Protein AF-A0A8R1HQS1-F1 (afdb_monomer_lite)

Sequence (231 aa):
MPSISKTKSGERFRAPTDQARKMDRKKENKRNKKDRQQIRQAMAKYCNLDETTSKLLVLERQILGLDPQPFHIDVLKKKQKVLQDSINKRRLTLQQSKDEAELKKFNEKMSAYQQDCNRLYSLAQSARLAREVDPDAIPLPMGEASASGPERHSQLLAPSMIKRKVEFQLPPRPPRAGMKPPGPPCGTAPTFSDSEEEDHNDHDHYDDGDLAPVPIPDFDNSYAQMHRSCK

Structure (mmCIF, N/CA/C/O backbone):
data_AF-A0A8R1HQS1-F1
#
_entry.id   AF-A0A8R1HQS1-F1
#
loop_
_atom_site.group_PDB
_atom_site.id
_atom_site.type_symbol
_atom_site.label_atom_id
_atom_site.label_alt_id
_atom_site.label_comp_id
_atom_site.label_asym_id
_atom_site.label_entity_id
_atom_site.label_seq_id
_atom_site.pdbx_PDB_ins_code
_atom_site.Cartn_x
_atom_site.Cartn_y
_atom_site.Cartn_z
_atom_site.occupancy
_atom_site.B_iso_or_equiv
_atom_site.auth_seq_id
_atom_site.auth_comp_id
_atom_site.auth_asym_id
_atom_site.auth_atom_id
_atom_site.pdbx_PDB_model_num
ATOM 1 N N . MET A 1 1 ? 15.542 -35.632 -54.890 1.00 43.56 1 MET A N 1
ATOM 2 C CA . MET A 1 1 ? 14.724 -35.110 -53.773 1.00 43.56 1 MET A CA 1
ATOM 3 C C . MET A 1 1 ? 15.421 -35.444 -52.460 1.00 43.56 1 MET A C 1
ATOM 5 O O . MET A 1 1 ? 15.388 -36.611 -52.098 1.00 43.56 1 MET A O 1
ATOM 9 N N . PRO A 1 2 ? 16.087 -34.512 -51.755 1.00 43.72 2 PRO A N 1
ATOM 10 C CA . PRO A 1 2 ? 16.564 -34.792 -50.407 1.00 43.72 2 PRO A CA 1
ATOM 11 C C . PRO A 1 2 ? 15.571 -34.237 -49.380 1.00 43.72 2 PRO A C 1
ATOM 13 O O . PRO A 1 2 ? 15.482 -33.024 -49.169 1.00 43.72 2 PRO A O 1
ATOM 16 N N . SER A 1 3 ? 14.821 -35.143 -48.749 1.00 62.00 3 SER A N 1
ATOM 17 C CA . SER A 1 3 ? 14.052 -34.849 -47.541 1.00 62.00 3 SER A CA 1
ATOM 18 C C . SER A 1 3 ? 15.028 -34.632 -46.388 1.00 62.00 3 SER A C 1
ATOM 20 O O . SER A 1 3 ? 15.966 -35.401 -46.229 1.00 62.00 3 SER A O 1
ATOM 22 N N . ILE A 1 4 ? 14.833 -33.588 -45.587 1.00 52.66 4 ILE A N 1
ATOM 23 C CA . ILE A 1 4 ? 15.463 -33.480 -44.268 1.00 52.66 4 ILE A CA 1
ATOM 24 C C . ILE A 1 4 ? 14.466 -32.730 -43.385 1.00 52.66 4 ILE A C 1
ATOM 26 O O . ILE A 1 4 ? 14.309 -31.504 -43.454 1.00 52.66 4 ILE A O 1
ATOM 30 N N . SER A 1 5 ? 13.800 -33.502 -42.546 1.00 56.09 5 SER A N 1
ATOM 31 C CA . SER A 1 5 ? 13.047 -33.040 -41.390 1.00 56.09 5 SER A CA 1
ATOM 32 C C . SER A 1 5 ? 14.055 -32.876 -40.251 1.00 56.09 5 SER A C 1
ATOM 34 O O . SER A 1 5 ? 14.629 -33.862 -39.799 1.00 56.09 5 SER A O 1
ATOM 36 N N . LYS A 1 6 ? 14.341 -31.643 -39.816 1.00 58.53 6 LYS A N 1
ATOM 37 C CA . LYS A 1 6 ? 15.275 -31.377 -38.707 1.00 58.53 6 LYS A CA 1
ATOM 38 C C . LYS A 1 6 ? 14.819 -30.205 -37.855 1.00 58.53 6 LYS A C 1
ATOM 40 O O . LYS A 1 6 ? 14.698 -29.092 -38.359 1.00 58.53 6 LYS A O 1
ATOM 45 N N . THR A 1 7 ? 14.707 -30.453 -36.553 1.00 61.25 7 THR A N 1
ATOM 46 C CA . THR A 1 7 ? 14.759 -29.461 -35.471 1.00 61.25 7 THR A CA 1
ATOM 47 C C . THR A 1 7 ? 15.155 -30.131 -34.147 1.00 61.25 7 THR A C 1
ATOM 49 O O . THR A 1 7 ? 15.244 -31.348 -34.051 1.00 61.25 7 THR A O 1
ATOM 52 N N . LYS A 1 8 ? 15.368 -29.281 -33.137 1.00 52.69 8 LYS A N 1
ATOM 53 C CA . LYS A 1 8 ? 15.678 -29.502 -31.715 1.00 52.69 8 LYS A CA 1
ATOM 54 C C . LYS A 1 8 ? 17.014 -30.172 -31.339 1.00 52.69 8 LYS A C 1
ATOM 56 O O . LYS A 1 8 ? 17.613 -29.656 -30.406 1.00 52.69 8 LYS A O 1
ATOM 61 N N . SER A 1 9 ? 17.537 -31.182 -32.041 1.00 56.28 9 SER A N 1
ATOM 62 C CA . SER A 1 9 ? 18.668 -31.985 -31.507 1.00 56.28 9 SER A CA 1
ATOM 63 C C . SER A 1 9 ? 19.573 -32.698 -32.538 1.00 56.28 9 SER A C 1
ATOM 65 O O . SER A 1 9 ? 20.174 -33.715 -32.221 1.00 56.28 9 SER A O 1
ATOM 67 N N . GLY A 1 10 ? 19.729 -32.194 -33.770 1.00 49.97 10 GLY A N 1
ATOM 68 C CA . GLY A 1 10 ? 20.600 -32.870 -34.751 1.00 49.97 10 GLY A CA 1
ATOM 69 C C . GLY A 1 10 ? 20.745 -32.158 -36.093 1.00 49.97 10 GLY A C 1
ATOM 70 O O . GLY A 1 10 ? 20.140 -32.546 -37.085 1.00 49.97 10 GLY A O 1
ATOM 71 N N . GLU A 1 11 ? 21.538 -31.087 -36.097 1.00 59.00 11 GLU A N 1
ATOM 72 C CA . GLU A 1 11 ? 22.356 -30.590 -37.217 1.00 59.00 11 GLU A CA 1
ATOM 73 C C . GLU A 1 11 ? 21.693 -30.347 -38.590 1.00 59.00 11 GLU A C 1
ATOM 75 O O . GLU A 1 11 ? 22.029 -30.955 -39.603 1.00 59.00 11 GLU A O 1
ATOM 80 N N . ARG A 1 12 ? 20.773 -29.384 -38.682 1.00 57.19 12 ARG A N 1
ATOM 81 C CA . ARG A 1 12 ? 20.663 -28.557 -39.898 1.00 57.19 12 ARG A CA 1
ATOM 82 C C . ARG A 1 12 ? 20.963 -27.143 -39.455 1.00 57.19 12 ARG A C 1
ATOM 84 O O . ARG A 1 12 ? 20.263 -26.627 -38.581 1.00 57.19 12 ARG A O 1
ATOM 91 N N . PHE A 1 13 ? 21.988 -26.529 -40.038 1.00 57.12 13 PHE A N 1
ATOM 92 C CA . PHE A 1 13 ? 22.210 -25.101 -39.875 1.00 57.12 13 PHE A CA 1
ATOM 93 C C . PHE A 1 13 ? 20.907 -24.396 -40.245 1.00 57.12 13 PHE A C 1
ATOM 95 O O . PHE A 1 13 ? 20.403 -24.535 -41.361 1.00 57.12 13 PHE A O 1
ATOM 102 N N . ARG A 1 14 ? 20.315 -23.686 -39.277 1.00 68.94 14 ARG A 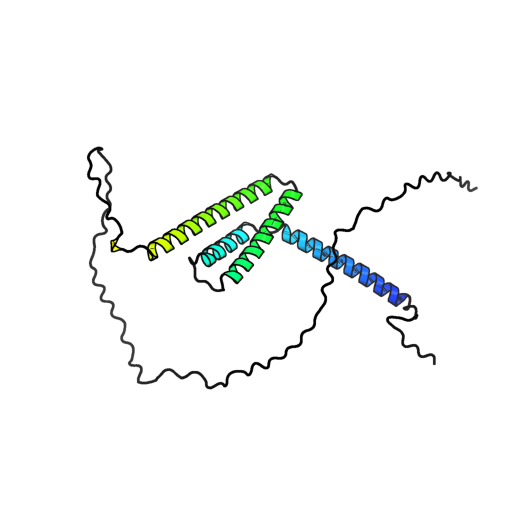N 1
ATOM 103 C CA . ARG A 1 14 ? 19.232 -22.750 -39.578 1.00 68.94 14 ARG A CA 1
ATOM 104 C C . ARG A 1 14 ? 19.730 -21.853 -40.700 1.00 68.94 14 ARG A C 1
ATOM 106 O O . ARG A 1 14 ? 20.877 -21.406 -40.624 1.00 68.94 14 ARG A O 1
ATOM 113 N N . ALA A 1 15 ? 18.889 -21.601 -41.704 1.00 80.44 15 ALA A N 1
ATOM 114 C CA . ALA A 1 15 ? 19.243 -20.669 -42.765 1.00 80.44 15 ALA A CA 1
ATOM 115 C C . ALA A 1 15 ? 19.780 -19.376 -42.119 1.00 80.44 15 ALA A C 1
ATOM 117 O O . ALA A 1 15 ? 19.214 -18.952 -41.103 1.00 80.44 15 ALA A O 1
ATOM 118 N N . PRO A 1 16 ? 20.857 -18.761 -42.634 1.00 81.19 16 PRO A N 1
ATOM 119 C CA . PRO A 1 16 ? 21.441 -17.564 -42.023 1.00 81.19 16 PRO A CA 1
ATOM 120 C C . PRO A 1 16 ? 20.399 -16.476 -41.707 1.00 81.19 16 PRO A C 1
ATOM 122 O O . PRO A 1 16 ? 20.428 -15.870 -40.638 1.00 81.19 16 PRO A O 1
ATOM 125 N N . THR A 1 17 ? 19.384 -16.328 -42.563 1.00 86.06 17 THR A N 1
ATOM 126 C CA . THR A 1 17 ? 18.214 -15.456 -42.358 1.00 86.06 17 THR A CA 1
ATOM 127 C C . THR A 1 17 ? 17.405 -15.800 -41.103 1.00 86.06 17 THR A C 1
ATOM 129 O O . THR A 1 17 ? 16.953 -14.921 -40.374 1.00 86.06 17 THR A O 1
ATOM 132 N N . ASP A 1 18 ? 17.218 -17.083 -40.829 1.00 85.94 18 ASP A N 1
ATOM 133 C CA . ASP A 1 18 ? 16.448 -17.593 -39.697 1.00 85.94 18 ASP A CA 1
ATOM 134 C C . ASP A 1 18 ? 17.213 -17.425 -38.372 1.00 85.94 18 ASP A C 1
ATOM 136 O O . ASP A 1 18 ? 16.620 -17.139 -37.325 1.00 85.94 18 ASP A O 1
ATOM 140 N N . GLN A 1 19 ? 18.546 -17.546 -38.420 1.00 85.25 19 GLN A N 1
ATOM 141 C CA . GLN A 1 19 ? 19.426 -17.207 -37.298 1.00 85.25 19 GLN A CA 1
ATOM 142 C C . GLN A 1 19 ? 19.389 -15.703 -37.007 1.00 85.25 19 GLN A C 1
ATOM 144 O O . GLN A 1 19 ? 19.206 -15.324 -35.848 1.00 85.25 19 GLN A O 1
ATOM 149 N N . ALA A 1 20 ? 19.457 -14.859 -38.043 1.00 85.44 20 ALA A N 1
ATOM 150 C CA . ALA A 1 20 ? 19.343 -13.406 -37.913 1.00 85.44 20 ALA A CA 1
ATOM 151 C C . ALA A 1 20 ? 18.009 -12.998 -37.260 1.00 85.44 20 ALA A C 1
ATOM 153 O O . ALA A 1 20 ? 18.013 -12.343 -36.219 1.00 85.44 20 ALA A O 1
ATOM 154 N N . ARG A 1 21 ? 16.867 -13.514 -37.747 1.00 92.00 21 ARG A N 1
ATOM 155 C CA . ARG A 1 21 ? 15.544 -13.259 -37.137 1.00 92.00 21 ARG A CA 1
ATOM 156 C C . ARG A 1 21 ? 15.458 -13.723 -35.683 1.00 92.00 21 ARG A C 1
ATOM 158 O O . ARG A 1 21 ? 14.818 -13.079 -34.853 1.00 92.00 21 ARG A O 1
ATOM 165 N N . LYS A 1 22 ? 16.061 -14.868 -35.341 1.00 92.38 22 LYS A N 1
ATOM 166 C CA . LYS A 1 22 ? 16.109 -15.346 -33.947 1.00 92.38 22 LYS A CA 1
ATOM 167 C C . LYS A 1 22 ? 16.918 -14.392 -33.063 1.00 92.38 22 LYS A C 1
ATOM 169 O O . LYS A 1 22 ? 16.488 -14.109 -31.945 1.00 92.38 22 LYS A O 1
ATOM 174 N N . MET A 1 23 ? 18.049 -13.887 -33.554 1.00 89.12 23 MET A N 1
ATOM 175 C CA . MET A 1 23 ? 18.877 -12.920 -32.832 1.00 89.12 23 MET A CA 1
ATOM 176 C C . MET A 1 23 ? 18.172 -11.571 -32.663 1.00 89.12 23 MET A C 1
ATOM 178 O O . MET A 1 23 ? 18.220 -11.009 -31.569 1.00 89.12 23 MET A O 1
ATOM 182 N N . ASP A 1 24 ? 17.446 -11.098 -33.674 1.00 93.12 24 ASP A N 1
ATOM 183 C CA . ASP A 1 24 ? 16.674 -9.854 -33.590 1.00 93.12 24 ASP A CA 1
ATOM 184 C C . ASP A 1 24 ? 15.508 -9.965 -32.606 1.00 93.12 24 ASP A C 1
ATOM 186 O O . ASP A 1 24 ? 15.381 -9.115 -31.726 1.00 93.12 24 ASP A O 1
ATOM 190 N N . ARG A 1 25 ? 14.752 -11.073 -32.629 1.00 95.56 25 ARG A N 1
ATOM 191 C CA . ARG A 1 25 ? 13.725 -11.352 -31.605 1.00 95.56 25 ARG A CA 1
ATOM 192 C C . ARG A 1 25 ? 14.312 -11.420 -30.198 1.00 95.56 25 ARG A C 1
ATOM 194 O O . ARG A 1 25 ? 13.707 -10.936 -29.247 1.00 95.56 25 ARG A O 1
ATOM 201 N N . LYS A 1 26 ? 15.508 -11.998 -30.033 1.00 96.25 26 LYS A N 1
ATOM 202 C CA . LYS A 1 26 ? 16.195 -12.030 -28.731 1.00 96.25 26 LYS A CA 1
ATOM 203 C C . LYS A 1 26 ? 16.570 -10.618 -28.264 1.00 96.25 26 LYS A C 1
ATOM 205 O O . LYS A 1 26 ? 16.390 -10.307 -27.086 1.00 96.25 26 LYS A O 1
ATOM 210 N N . LYS A 1 27 ? 17.070 -9.760 -29.163 1.00 96.25 27 LYS A N 1
ATOM 211 C CA . LYS A 1 27 ? 17.379 -8.349 -28.865 1.00 96.25 27 LYS A CA 1
ATOM 212 C C . LYS A 1 27 ? 16.113 -7.561 -28.518 1.00 96.25 27 LYS A C 1
ATOM 214 O O . LYS A 1 27 ? 16.114 -6.836 -27.528 1.00 96.25 27 LYS A O 1
ATOM 219 N N . GLU A 1 28 ? 15.036 -7.742 -29.275 1.00 96.12 28 GLU A N 1
ATOM 220 C CA . GLU A 1 28 ? 13.730 -7.131 -29.020 1.00 96.12 28 GLU A CA 1
ATOM 221 C C . GLU A 1 28 ? 13.147 -7.562 -27.672 1.00 96.12 28 GLU A C 1
ATOM 223 O O . GLU A 1 28 ? 12.849 -6.707 -26.845 1.00 96.12 28 GLU A O 1
ATOM 228 N N . ASN A 1 29 ? 13.104 -8.863 -27.375 1.00 95.75 29 ASN A N 1
ATOM 229 C CA . ASN A 1 29 ? 12.643 -9.362 -26.077 1.00 95.75 29 ASN A CA 1
ATOM 230 C C . ASN A 1 29 ? 13.477 -8.812 -24.913 1.00 95.75 29 ASN A C 1
ATOM 232 O O . ASN A 1 29 ? 12.936 -8.525 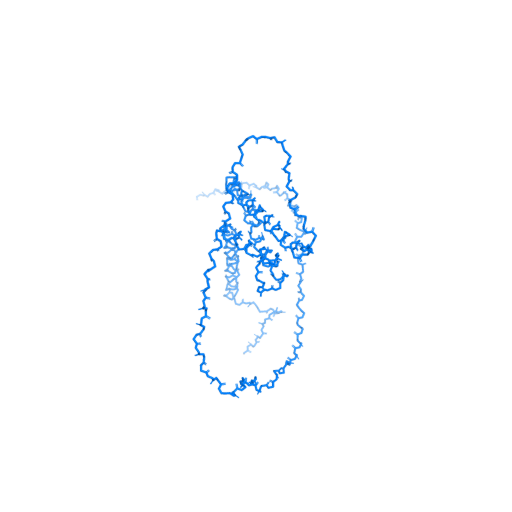-23.844 1.00 95.75 29 ASN A O 1
ATOM 236 N N . LYS A 1 30 ? 14.790 -8.624 -25.108 1.00 97.31 30 LYS A N 1
ATOM 237 C CA . LYS A 1 30 ? 15.655 -7.993 -24.102 1.00 97.31 30 LYS A CA 1
ATOM 238 C C . LYS A 1 30 ? 15.312 -6.513 -23.903 1.00 97.31 30 LYS A C 1
ATOM 240 O O . LYS A 1 30 ? 15.294 -6.076 -22.755 1.00 97.31 30 LYS A O 1
ATOM 245 N N . ARG A 1 31 ? 15.021 -5.761 -24.974 1.00 97.06 31 ARG A N 1
ATOM 246 C CA . ARG A 1 31 ? 14.523 -4.373 -24.885 1.00 97.06 31 ARG A CA 1
ATOM 247 C C . ARG A 1 31 ? 13.180 -4.328 -24.155 1.00 97.06 31 ARG A C 1
ATOM 249 O O . ARG A 1 31 ? 13.110 -3.721 -23.098 1.00 97.06 31 ARG A O 1
ATOM 256 N N . ASN A 1 32 ? 12.206 -5.134 -24.573 1.00 97.31 32 ASN A N 1
ATOM 257 C CA . ASN A 1 32 ? 10.890 -5.213 -23.932 1.00 97.31 32 ASN A CA 1
ATOM 258 C C . ASN A 1 32 ? 10.974 -5.583 -22.442 1.00 97.31 32 ASN A C 1
ATOM 260 O O . ASN A 1 32 ? 10.219 -5.063 -21.622 1.00 97.31 32 ASN A O 1
ATOM 264 N N . LYS A 1 33 ? 11.894 -6.480 -22.056 1.00 97.62 33 LYS A N 1
ATOM 265 C CA . LYS A 1 33 ? 12.127 -6.816 -20.642 1.00 97.62 33 LYS A CA 1
ATOM 266 C C . LYS A 1 33 ? 12.659 -5.611 -19.860 1.00 97.62 33 LYS A C 1
ATOM 268 O O . LYS A 1 33 ? 12.168 -5.366 -18.758 1.00 97.62 33 LYS A O 1
ATOM 273 N N . LYS A 1 34 ? 13.619 -4.867 -20.423 1.00 96.38 34 LYS A N 1
ATOM 274 C CA . LYS A 1 34 ? 14.147 -3.631 -19.824 1.00 96.38 34 LYS A CA 1
ATOM 275 C C . LYS A 1 34 ? 13.066 -2.560 -19.715 1.00 96.38 34 LYS A C 1
ATOM 277 O O . LYS A 1 34 ? 12.901 -2.012 -18.635 1.00 96.38 34 LYS A O 1
ATOM 282 N N . ASP A 1 35 ? 12.272 -2.355 -20.759 1.00 96.25 35 ASP A N 1
ATOM 283 C CA . ASP A 1 35 ? 11.194 -1.362 -20.767 1.00 96.25 35 ASP A CA 1
ATOM 284 C C . ASP A 1 35 ? 10.141 -1.698 -19.705 1.00 96.25 35 ASP A C 1
ATOM 286 O O . ASP A 1 35 ? 9.780 -0.859 -18.886 1.00 96.25 35 ASP A O 1
ATOM 290 N N . ARG A 1 36 ? 9.726 -2.970 -19.604 1.00 95.06 36 ARG A N 1
ATOM 291 C CA . ARG A 1 36 ? 8.834 -3.437 -18.525 1.00 95.06 36 ARG A CA 1
ATOM 292 C C . ARG A 1 36 ? 9.437 -3.243 -17.136 1.00 95.06 36 ARG A C 1
ATOM 294 O O . ARG A 1 36 ? 8.698 -3.041 -16.175 1.00 95.06 36 ARG A O 1
ATOM 301 N N . GLN A 1 37 ? 10.751 -3.379 -16.986 1.00 91.94 37 GLN A N 1
ATOM 302 C CA . GLN A 1 37 ? 11.431 -3.145 -15.714 1.00 91.94 37 GLN A CA 1
ATOM 303 C C . GLN A 1 37 ? 11.487 -1.648 -15.388 1.00 91.94 37 GLN A C 1
ATOM 305 O O . GLN A 1 37 ? 11.171 -1.271 -14.263 1.00 91.94 37 GLN A O 1
ATOM 310 N N . GLN A 1 38 ? 11.791 -0.803 -16.372 1.00 91.31 38 GLN A N 1
ATOM 311 C CA . GLN A 1 38 ? 11.813 0.651 -16.237 1.00 91.31 38 GLN A CA 1
ATOM 312 C C . GLN A 1 38 ? 10.424 1.205 -15.910 1.00 91.31 38 GLN A C 1
ATOM 314 O O . GLN A 1 38 ? 10.297 2.005 -14.989 1.00 91.31 38 GLN A O 1
ATOM 319 N N . ILE A 1 39 ? 9.373 0.727 -16.583 1.00 90.88 39 ILE A N 1
ATOM 320 C CA . ILE A 1 39 ? 7.982 1.082 -16.270 1.00 90.88 39 ILE A CA 1
ATOM 321 C C . ILE A 1 39 ? 7.645 0.667 -14.837 1.00 90.88 39 ILE A C 1
ATOM 323 O O . ILE A 1 39 ? 7.124 1.476 -14.079 1.00 90.88 39 ILE A O 1
ATOM 327 N N . ARG A 1 40 ? 7.996 -0.559 -14.419 1.00 86.19 40 ARG A N 1
ATOM 328 C CA . ARG A 1 40 ? 7.770 -1.014 -13.035 1.00 86.19 40 ARG A CA 1
ATOM 329 C C . ARG A 1 40 ? 8.490 -0.140 -12.007 1.00 86.19 40 ARG A C 1
ATOM 331 O O . ARG A 1 40 ? 7.900 0.200 -10.987 1.00 86.19 40 ARG A O 1
ATOM 338 N N . GLN A 1 41 ? 9.732 0.252 -12.278 1.00 84.56 41 GLN A N 1
ATOM 339 C CA . GLN A 1 41 ? 10.491 1.164 -11.419 1.00 84.56 41 GLN A CA 1
ATOM 340 C C . GLN A 1 41 ? 9.880 2.572 -11.394 1.00 84.56 41 GLN A C 1
ATOM 342 O O . GLN A 1 41 ? 9.787 3.176 -10.329 1.00 84.56 41 GLN A O 1
ATOM 347 N N . ALA A 1 42 ? 9.419 3.086 -12.537 1.00 86.06 42 ALA A N 1
ATOM 348 C CA . ALA A 1 42 ? 8.731 4.371 -12.616 1.00 86.06 42 ALA A CA 1
ATOM 349 C C . ALA A 1 42 ? 7.406 4.340 -11.838 1.00 86.06 42 ALA A C 1
ATOM 351 O O . ALA A 1 42 ? 7.163 5.211 -11.012 1.00 86.06 42 ALA A O 1
ATOM 352 N N . MET A 1 43 ? 6.588 3.301 -12.000 1.00 81.69 43 MET A N 1
ATOM 353 C CA . MET A 1 43 ? 5.354 3.137 -11.225 1.00 81.69 43 MET A CA 1
ATOM 354 C C . MET A 1 43 ? 5.619 3.032 -9.718 1.00 81.69 43 MET A C 1
ATOM 356 O O . MET A 1 43 ? 4.882 3.616 -8.933 1.00 81.69 43 MET A O 1
ATOM 360 N N . ALA A 1 44 ? 6.688 2.342 -9.302 1.00 73.75 44 ALA A N 1
ATOM 361 C CA . ALA A 1 44 ? 7.084 2.284 -7.893 1.00 73.75 44 ALA A CA 1
ATOM 362 C C . ALA A 1 44 ? 7.477 3.670 -7.341 1.00 73.75 44 ALA A C 1
ATOM 364 O O . ALA A 1 44 ? 7.190 3.974 -6.181 1.00 73.75 44 ALA A O 1
ATOM 365 N N . LYS A 1 45 ? 8.074 4.535 -8.177 1.00 76.62 45 LYS A N 1
ATOM 366 C CA . LYS A 1 45 ? 8.267 5.954 -7.850 1.00 76.62 45 LYS A CA 1
ATOM 367 C C . LYS A 1 45 ? 6.923 6.671 -7.685 1.00 76.62 45 LYS A C 1
ATOM 369 O O . LYS A 1 45 ? 6.763 7.366 -6.698 1.00 76.62 45 LYS A O 1
ATOM 374 N N . TYR A 1 46 ? 5.934 6.499 -8.550 1.00 77.81 46 TYR A N 1
ATOM 375 C CA . TYR A 1 46 ? 4.668 7.248 -8.466 1.00 77.81 46 TYR A CA 1
ATOM 376 C C . TYR A 1 46 ? 3.592 6.582 -7.588 1.00 77.81 46 TYR A C 1
ATOM 378 O O . TYR A 1 46 ? 2.424 6.508 -7.962 1.00 77.81 46 TYR A O 1
ATOM 386 N N . CYS A 1 47 ? 3.959 6.112 -6.395 1.00 83.94 47 CYS A N 1
ATOM 387 C CA . CYS A 1 47 ? 2.975 5.721 -5.385 1.00 83.94 47 CYS A CA 1
ATOM 388 C C . CYS A 1 47 ? 2.357 6.983 -4.761 1.00 83.94 47 CYS A C 1
ATOM 390 O O . CYS A 1 47 ? 3.047 7.717 -4.049 1.00 83.94 47 CYS A O 1
ATOM 392 N N . ASN A 1 48 ? 1.070 7.238 -5.022 1.00 89.44 48 ASN A N 1
ATOM 393 C CA . ASN A 1 48 ? 0.339 8.318 -4.364 1.00 89.44 48 ASN A CA 1
ATOM 394 C C . ASN A 1 48 ? 0.067 7.927 -2.904 1.00 89.44 48 ASN A C 1
ATOM 396 O O . ASN A 1 48 ? -0.781 7.075 -2.618 1.00 89.44 48 ASN A O 1
ATOM 400 N N . LEU A 1 49 ? 0.826 8.528 -1.986 1.00 92.19 49 LEU A N 1
ATOM 401 C CA . LEU A 1 49 ? 0.768 8.173 -0.574 1.00 92.19 49 LEU A CA 1
ATOM 402 C C . LEU A 1 49 ? -0.607 8.469 0.028 1.00 92.19 49 LEU A C 1
ATOM 404 O O . LEU A 1 49 ? -1.110 7.628 0.761 1.00 92.19 49 LEU A O 1
ATOM 408 N N . ASP A 1 50 ? -1.232 9.591 -0.333 1.00 93.12 50 ASP A N 1
ATOM 409 C CA . ASP A 1 50 ? -2.497 10.033 0.268 1.00 93.12 50 ASP A CA 1
ATOM 410 C C . ASP A 1 50 ? -3.653 9.093 -0.098 1.00 93.12 50 ASP A C 1
ATOM 412 O O . ASP A 1 50 ? -4.452 8.696 0.751 1.00 93.12 50 ASP A O 1
ATOM 416 N N . GLU A 1 51 ? -3.708 8.649 -1.355 1.00 94.75 51 GLU A N 1
ATOM 417 C CA . GLU A 1 51 ? -4.667 7.623 -1.772 1.00 94.75 51 GLU A CA 1
ATOM 418 C C . GLU A 1 51 ? -4.404 6.275 -1.096 1.00 94.75 51 GLU A C 1
ATOM 420 O O . GLU A 1 51 ? -5.340 5.547 -0.759 1.00 94.75 51 GLU A O 1
ATOM 425 N N . THR A 1 52 ? -3.131 5.912 -0.932 1.00 95.06 52 THR A N 1
ATOM 426 C CA . THR A 1 52 ? -2.748 4.604 -0.394 1.00 95.06 52 THR A CA 1
ATOM 427 C C . THR A 1 52 ? -3.040 4.518 1.102 1.00 95.06 52 THR A C 1
ATOM 429 O O . THR A 1 52 ? -3.622 3.527 1.544 1.00 95.06 52 THR A O 1
ATOM 432 N N . THR A 1 53 ? -2.714 5.557 1.875 1.00 96.69 53 THR A N 1
ATOM 433 C CA . THR A 1 53 ? -3.045 5.643 3.306 1.00 96.69 53 THR A CA 1
ATOM 434 C C . THR A 1 53 ? -4.552 5.728 3.523 1.00 96.69 53 THR A C 1
ATOM 436 O O . THR A 1 53 ? -5.067 5.034 4.394 1.00 96.69 53 THR A O 1
ATOM 439 N N . SER A 1 54 ? -5.288 6.460 2.680 1.00 97.00 54 SER A N 1
ATOM 440 C CA . SER A 1 54 ? -6.757 6.498 2.741 1.00 97.00 54 SER A CA 1
ATOM 441 C C . SER A 1 54 ? -7.375 5.106 2.551 1.00 97.00 54 SER A C 1
ATOM 443 O O . SER A 1 54 ? -8.227 4.686 3.334 1.00 97.00 54 SER A O 1
ATOM 445 N N . LYS A 1 55 ? -6.911 4.341 1.551 1.00 96.69 55 LYS A N 1
ATOM 446 C CA . LYS A 1 55 ? -7.355 2.951 1.326 1.00 96.69 55 LYS A CA 1
ATOM 447 C C . LYS A 1 55 ? -6.982 2.034 2.494 1.00 96.69 55 LYS A C 1
ATOM 449 O O . LYS A 1 55 ? -7.775 1.170 2.862 1.00 96.69 55 LYS A O 1
ATOM 454 N N . LEU A 1 56 ? -5.799 2.222 3.081 1.00 97.62 56 LEU A N 1
ATOM 455 C CA . LEU A 1 56 ? -5.368 1.473 4.261 1.00 97.62 56 LEU A CA 1
ATOM 456 C C . LEU A 1 56 ? -6.251 1.752 5.480 1.00 97.62 56 LEU A C 1
ATOM 458 O O . LEU A 1 56 ? -6.636 0.802 6.150 1.00 97.62 56 LEU A O 1
ATOM 462 N N . LEU A 1 57 ? -6.626 3.008 5.736 1.00 97.62 57 LEU A N 1
ATOM 463 C CA . LEU A 1 57 ? -7.516 3.355 6.849 1.00 97.62 57 LEU A CA 1
ATOM 464 C C . LEU A 1 57 ? -8.901 2.721 6.695 1.00 97.62 57 LEU A C 1
ATOM 466 O O . LEU A 1 57 ? -9.461 2.232 7.672 1.00 97.62 57 LEU A O 1
ATOM 470 N N . VAL A 1 58 ? -9.440 2.662 5.473 1.00 97.44 58 VAL A N 1
ATOM 471 C CA . VAL A 1 58 ? -10.699 1.944 5.206 1.00 97.44 58 VAL A CA 1
ATOM 472 C C . VAL A 1 58 ? -10.559 0.454 5.529 1.00 97.44 58 VAL A C 1
ATOM 474 O O . VAL A 1 58 ? -11.427 -0.109 6.193 1.00 97.44 58 VAL A O 1
ATOM 477 N N . LEU A 1 59 ? -9.461 -0.184 5.108 1.00 97.19 59 LEU A N 1
ATOM 478 C CA . LEU A 1 59 ? -9.193 -1.585 5.451 1.00 97.19 59 LEU A CA 1
ATOM 479 C C . LEU A 1 59 ? -9.020 -1.786 6.960 1.00 97.19 59 LEU A C 1
ATOM 481 O O . LEU A 1 59 ? -9.487 -2.791 7.479 1.00 97.19 59 LEU A O 1
ATOM 485 N N . GLU A 1 60 ? -8.397 -0.845 7.667 1.00 97.44 60 GLU A N 1
ATOM 486 C CA . GLU A 1 60 ? -8.210 -0.912 9.120 1.00 97.44 60 GLU A CA 1
ATOM 487 C C . GLU A 1 60 ? -9.553 -0.844 9.858 1.00 97.44 60 GLU A C 1
ATOM 489 O O . GLU A 1 60 ? -9.853 -1.699 10.691 1.00 97.44 60 GLU A O 1
ATOM 494 N N . ARG A 1 61 ? -10.419 0.115 9.493 1.00 97.56 61 ARG A N 1
ATOM 495 C CA . ARG A 1 61 ? -11.790 0.204 10.029 1.00 97.56 61 ARG A CA 1
ATOM 496 C C . ARG A 1 61 ? -12.572 -1.074 9.774 1.00 97.56 61 ARG A C 1
ATOM 498 O O . ARG A 1 61 ? -13.329 -1.514 10.640 1.00 97.56 61 ARG A O 1
ATOM 505 N N . GLN A 1 62 ? -12.365 -1.674 8.604 1.00 96.81 62 GLN A N 1
ATOM 506 C CA . GLN A 1 62 ? -12.950 -2.959 8.297 1.00 96.81 62 GLN A CA 1
ATOM 507 C C . GLN A 1 62 ? -12.387 -4.051 9.229 1.00 96.81 62 GLN A C 1
ATOM 509 O O . GLN A 1 62 ? -13.136 -4.622 10.012 1.00 96.81 62 GLN A O 1
ATOM 514 N N . ILE A 1 63 ? -11.079 -4.287 9.246 1.00 96.44 63 ILE A N 1
ATOM 515 C CA . ILE A 1 63 ? -10.456 -5.359 10.040 1.00 96.44 63 ILE A CA 1
ATOM 516 C C . ILE A 1 63 ? -10.823 -5.278 11.533 1.00 96.44 63 ILE A C 1
ATOM 518 O O . ILE A 1 63 ? -11.038 -6.310 12.168 1.00 96.44 63 ILE A O 1
ATOM 522 N N . LEU A 1 64 ? -10.942 -4.067 12.085 1.00 96.06 64 LEU A N 1
ATOM 523 C CA . LEU A 1 64 ? -11.334 -3.828 13.478 1.00 96.06 64 LEU A CA 1
ATOM 524 C C . LEU A 1 64 ? -12.838 -4.020 13.759 1.00 96.06 64 LEU A C 1
ATOM 526 O O . LEU A 1 64 ? -13.268 -3.893 14.904 1.00 96.06 64 LEU A O 1
ATOM 530 N N . GLY A 1 65 ? -13.651 -4.304 12.741 1.00 94.00 65 GLY A N 1
ATOM 531 C CA . GLY A 1 65 ? -15.098 -4.489 12.863 1.00 94.00 65 GLY A CA 1
ATOM 532 C C . GLY A 1 65 ? -15.875 -3.194 13.116 1.00 94.00 65 GLY A C 1
ATOM 533 O O . GLY A 1 65 ? -17.007 -3.247 13.595 1.00 94.00 65 GLY A O 1
ATOM 534 N N . LEU A 1 66 ? -15.275 -2.034 12.819 1.00 93.56 66 LEU A N 1
ATOM 535 C CA . LEU A 1 66 ? -15.940 -0.727 12.899 1.00 93.56 66 LEU A CA 1
ATOM 536 C C . LEU A 1 66 ? -16.843 -0.467 11.688 1.00 93.56 66 LEU A C 1
ATOM 538 O O . LEU A 1 66 ? -17.800 0.295 11.795 1.00 93.56 66 LEU A O 1
ATOM 542 N N . ASP A 1 67 ? -16.530 -1.099 10.557 1.00 95.25 67 ASP A N 1
ATOM 543 C CA . ASP A 1 67 ? -17.321 -1.073 9.327 1.00 95.25 67 ASP A CA 1
ATOM 544 C C . ASP A 1 67 ? -17.802 -2.477 8.934 1.00 95.25 67 ASP A C 1
ATOM 546 O O . ASP A 1 67 ? -17.215 -3.477 9.360 1.00 95.25 67 ASP A O 1
ATOM 550 N N . PRO A 1 68 ? -18.828 -2.586 8.069 1.00 94.06 68 PRO A N 1
ATOM 551 C CA . PRO A 1 68 ? -19.210 -3.857 7.463 1.00 94.06 68 PRO A CA 1
ATOM 552 C C . PRO A 1 68 ? -18.041 -4.518 6.722 1.00 94.06 68 PRO A C 1
ATOM 554 O O . PRO A 1 68 ? -17.307 -3.851 5.992 1.00 94.06 68 PRO A O 1
ATOM 557 N N . GLN A 1 69 ? -17.895 -5.836 6.890 1.00 94.44 69 GLN A N 1
ATOM 558 C CA . GLN A 1 69 ? -16.840 -6.637 6.261 1.00 94.44 69 GLN A CA 1
ATOM 559 C C . GLN A 1 69 ? -17.323 -7.225 4.933 1.00 94.44 69 GLN A C 1
ATOM 561 O O . GLN A 1 69 ? -18.070 -8.202 4.954 1.00 94.44 69 GLN A O 1
ATOM 566 N N . PRO A 1 70 ? -16.906 -6.688 3.769 1.00 91.50 70 PRO A N 1
ATOM 567 C CA . PRO A 1 70 ? -17.281 -7.275 2.482 1.00 91.50 70 PRO A CA 1
ATOM 568 C C . PRO A 1 70 ? -16.537 -8.586 2.188 1.00 91.50 70 PRO A C 1
ATOM 570 O O . PRO A 1 70 ? -16.968 -9.361 1.341 1.00 91.50 70 PRO A O 1
ATOM 573 N N . PHE A 1 71 ? -15.403 -8.825 2.855 1.00 95.50 71 PHE A N 1
ATOM 574 C CA . PHE A 1 71 ? -14.560 -10.007 2.679 1.00 95.50 71 PHE A CA 1
ATOM 575 C C . PHE A 1 71 ? -14.098 -10.543 4.037 1.00 95.50 71 PHE A C 1
ATOM 577 O O . PHE A 1 71 ? -14.123 -9.823 5.033 1.00 95.50 71 PHE A O 1
ATOM 584 N N . HIS A 1 72 ? -13.614 -11.788 4.058 1.00 97.19 72 HIS A N 1
ATOM 585 C CA . HIS A 1 72 ? -12.975 -12.370 5.238 1.00 97.19 72 HIS A CA 1
ATOM 586 C C . HIS A 1 72 ? -11.742 -11.561 5.680 1.00 97.19 72 HIS A C 1
ATOM 588 O O . HIS A 1 72 ? -11.010 -11.025 4.841 1.00 97.19 72 HIS A O 1
ATOM 594 N N . ILE A 1 73 ? -11.469 -11.538 6.989 1.00 96.25 73 ILE A N 1
ATOM 595 C CA . ILE A 1 73 ? -10.369 -10.771 7.598 1.00 96.25 73 ILE A CA 1
ATOM 596 C C . ILE A 1 73 ? -9.017 -11.083 6.946 1.00 96.25 73 ILE A C 1
ATOM 598 O O . ILE A 1 73 ? -8.244 -10.167 6.674 1.00 96.25 73 ILE A O 1
ATOM 602 N N . ASP A 1 74 ? -8.739 -12.342 6.609 1.00 97.12 74 ASP A N 1
ATOM 603 C CA . ASP A 1 74 ? -7.469 -12.718 5.967 1.00 97.12 74 ASP A CA 1
ATOM 604 C C . ASP A 1 74 ? -7.311 -12.126 4.563 1.00 97.12 74 ASP A C 1
ATOM 606 O O . ASP A 1 74 ? -6.217 -11.718 4.166 1.00 97.12 74 ASP A O 1
ATOM 610 N N . VAL A 1 75 ? -8.412 -12.008 3.814 1.00 97.75 75 VAL A N 1
ATOM 611 C CA . VAL A 1 75 ? -8.415 -11.358 2.497 1.00 97.75 75 VAL A CA 1
ATOM 612 C C . VAL A 1 75 ? -8.140 -9.864 2.653 1.00 97.75 75 VAL A C 1
ATOM 614 O O . VAL A 1 75 ? -7.378 -9.289 1.873 1.00 97.75 75 VAL A O 1
ATOM 617 N N . LEU A 1 76 ? -8.715 -9.233 3.677 1.00 97.50 76 LEU A N 1
ATOM 618 C CA . LEU A 1 76 ? -8.485 -7.820 3.976 1.00 97.50 76 LEU A CA 1
ATOM 619 C C . LEU A 1 76 ? -7.046 -7.565 4.427 1.00 97.50 76 LEU A C 1
ATOM 621 O O . LEU A 1 76 ? -6.407 -6.660 3.895 1.00 97.50 76 LEU A O 1
ATOM 625 N N . LYS A 1 77 ? -6.487 -8.420 5.291 1.00 97.50 77 LYS A N 1
ATOM 626 C CA . LYS A 1 77 ? -5.068 -8.384 5.681 1.00 97.50 77 LYS A CA 1
ATOM 627 C C . LYS A 1 77 ? -4.140 -8.576 4.481 1.00 97.50 77 LYS A C 1
ATOM 629 O O . LYS A 1 77 ? -3.136 -7.878 4.359 1.00 97.50 77 LYS A O 1
ATOM 634 N N . LYS A 1 78 ? -4.484 -9.461 3.537 1.00 97.94 78 LYS A N 1
ATOM 635 C CA . LYS A 1 78 ? -3.716 -9.631 2.291 1.00 97.94 78 LYS A CA 1
ATOM 636 C C . LYS A 1 78 ? -3.743 -8.362 1.433 1.00 97.94 78 LYS A C 1
ATOM 638 O O . LYS A 1 78 ? -2.697 -7.945 0.940 1.00 97.94 78 LYS A O 1
ATOM 643 N N . LYS A 1 79 ? -4.904 -7.710 1.290 1.00 97.44 79 LYS A N 1
ATOM 644 C CA . LYS A 1 79 ? -5.023 -6.409 0.600 1.00 97.44 79 LYS A CA 1
ATOM 645 C C . LYS A 1 79 ? -4.231 -5.311 1.317 1.00 97.44 79 LYS A C 1
ATOM 647 O O . LYS A 1 79 ? -3.528 -4.547 0.659 1.00 97.44 79 LYS A O 1
ATOM 652 N N . GLN A 1 80 ? -4.291 -5.277 2.648 1.00 97.12 80 GLN A N 1
ATOM 653 C CA . GLN A 1 80 ? -3.533 -4.348 3.484 1.00 97.12 80 GLN A CA 1
ATOM 654 C C . GLN A 1 80 ? -2.025 -4.513 3.251 1.00 97.12 80 GLN A C 1
ATOM 656 O O . GLN A 1 80 ? -1.333 -3.530 2.987 1.00 97.12 80 GLN A O 1
ATOM 661 N N . LYS A 1 81 ? -1.532 -5.759 3.234 1.00 97.31 81 LYS A N 1
ATOM 662 C CA . LYS A 1 81 ? -0.125 -6.081 2.964 1.00 97.31 81 LYS A CA 1
ATOM 663 C C . LYS A 1 81 ? 0.341 -5.584 1.593 1.00 97.31 81 LYS A C 1
ATOM 665 O O . LYS A 1 81 ? 1.390 -4.961 1.503 1.00 97.31 81 LYS A O 1
ATOM 670 N N . VAL A 1 82 ? -0.455 -5.764 0.536 1.00 95.69 82 VAL A N 1
ATOM 671 C CA . VAL A 1 82 ? -0.107 -5.285 -0.820 1.00 95.69 82 VAL A CA 1
ATOM 672 C C . VAL A 1 82 ? 0.062 -3.757 -0.873 1.00 95.69 82 VAL A C 1
ATOM 674 O O . VAL A 1 82 ? 0.977 -3.248 -1.532 1.00 95.69 82 VAL A O 1
ATOM 677 N N . LEU A 1 83 ? -0.798 -3.012 -0.172 1.00 95.62 83 LEU A N 1
ATOM 678 C CA . LEU A 1 83 ? -0.686 -1.553 -0.082 1.00 95.62 83 LEU A CA 1
ATOM 679 C C . LEU A 1 83 ? 0.532 -1.137 0.757 1.00 95.62 83 LEU A C 1
ATOM 681 O O . LEU A 1 83 ? 1.287 -0.260 0.335 1.00 95.62 83 LEU A O 1
ATOM 685 N N . GLN A 1 84 ? 0.781 -1.805 1.888 1.00 95.69 84 GLN A N 1
ATOM 686 C CA . GLN A 1 84 ? 1.979 -1.577 2.705 1.00 95.69 84 GLN A CA 1
ATOM 687 C C . GLN A 1 84 ? 3.271 -1.861 1.925 1.00 95.69 84 GLN A C 1
ATOM 689 O O . GLN A 1 84 ? 4.209 -1.067 1.984 1.00 95.69 84 GLN A O 1
ATOM 694 N N . ASP A 1 85 ? 3.317 -2.926 1.124 1.00 94.19 85 ASP A N 1
ATOM 695 C CA . ASP A 1 85 ? 4.465 -3.249 0.270 1.00 94.19 85 ASP A CA 1
ATOM 696 C C . ASP A 1 85 ? 4.722 -2.158 -0.779 1.00 94.19 85 ASP A C 1
ATOM 698 O O . ASP A 1 85 ? 5.873 -1.837 -1.086 1.00 94.19 85 ASP A O 1
ATOM 702 N N . SER A 1 86 ? 3.662 -1.540 -1.305 1.00 92.38 86 SER A N 1
ATOM 703 C CA . SER A 1 86 ? 3.777 -0.402 -2.227 1.00 92.38 86 SER A CA 1
ATOM 704 C C . SER A 1 86 ? 4.354 0.840 -1.537 1.00 92.38 86 SER A C 1
ATOM 706 O O . SER A 1 86 ? 5.242 1.493 -2.091 1.00 92.38 86 SER A O 1
ATOM 708 N N . ILE A 1 87 ? 3.928 1.128 -0.302 1.00 94.44 87 ILE A N 1
ATOM 709 C CA . ILE A 1 87 ? 4.496 2.197 0.538 1.00 94.44 87 ILE A CA 1
ATOM 710 C C . ILE A 1 87 ? 5.974 1.919 0.844 1.00 94.44 87 ILE A C 1
ATOM 712 O O . ILE A 1 87 ? 6.817 2.802 0.681 1.00 94.44 87 ILE A O 1
ATOM 716 N N . ASN A 1 88 ? 6.316 0.685 1.223 1.00 93.38 88 ASN A N 1
ATOM 717 C CA . ASN A 1 88 ? 7.688 0.285 1.539 1.00 93.38 88 ASN A CA 1
ATOM 718 C C . ASN A 1 88 ? 8.624 0.448 0.334 1.00 93.38 88 ASN A C 1
ATOM 720 O O . ASN A 1 88 ? 9.730 0.971 0.482 1.00 93.38 88 ASN A O 1
ATOM 724 N N . LYS A 1 89 ? 8.171 0.074 -0.870 1.00 91.38 89 LYS A N 1
ATOM 725 C CA . LYS A 1 89 ? 8.926 0.287 -2.116 1.00 91.38 89 LYS A CA 1
ATOM 726 C C . LYS A 1 89 ? 9.156 1.771 -2.412 1.00 91.38 89 LYS A C 1
ATOM 728 O O . LYS A 1 89 ? 10.274 2.145 -2.774 1.00 91.38 89 LYS A O 1
ATOM 733 N N . ARG A 1 90 ? 8.144 2.631 -2.221 1.00 91.19 90 ARG A N 1
ATOM 734 C CA . ARG A 1 90 ? 8.294 4.092 -2.372 1.00 91.19 90 ARG A CA 1
ATOM 735 C C . ARG A 1 90 ? 9.296 4.651 -1.363 1.00 91.19 90 ARG A C 1
ATOM 737 O O . ARG A 1 90 ? 10.179 5.403 -1.764 1.00 91.19 90 ARG A O 1
ATOM 744 N N . ARG A 1 91 ? 9.216 4.237 -0.093 1.00 92.69 91 ARG A N 1
ATOM 745 C CA . ARG A 1 91 ? 10.160 4.643 0.960 1.00 92.69 91 ARG A CA 1
ATOM 746 C C . ARG A 1 91 ? 11.600 4.273 0.607 1.00 92.69 91 ARG A C 1
ATOM 748 O O . ARG A 1 91 ? 12.473 5.129 0.685 1.00 92.69 91 ARG A O 1
ATOM 755 N N . LEU A 1 92 ? 11.834 3.032 0.169 1.00 91.75 92 LEU A N 1
ATOM 756 C CA . LEU A 1 92 ? 13.162 2.576 -0.255 1.00 91.75 92 LEU A CA 1
ATOM 757 C C . LEU A 1 92 ? 13.686 3.401 -1.436 1.00 91.75 92 LEU A C 1
ATOM 759 O O . LEU A 1 92 ? 14.849 3.792 -1.459 1.00 91.75 92 LEU A O 1
ATOM 763 N N . THR A 1 93 ? 12.814 3.712 -2.394 1.00 89.75 93 THR A N 1
ATOM 764 C CA . THR A 1 93 ? 13.182 4.526 -3.558 1.00 89.75 93 THR A CA 1
ATOM 765 C C . THR A 1 93 ? 13.581 5.948 -3.154 1.00 89.75 93 THR A C 1
ATOM 767 O O . THR A 1 93 ? 14.575 6.465 -3.658 1.00 89.75 93 THR A O 1
ATOM 770 N N . LEU A 1 94 ? 12.854 6.560 -2.212 1.00 90.56 94 LEU A N 1
ATOM 771 C CA . LEU A 1 94 ? 13.193 7.875 -1.659 1.00 90.56 94 LEU A CA 1
ATOM 772 C C . LEU A 1 94 ? 14.539 7.851 -0.922 1.00 90.56 94 LEU A C 1
ATOM 774 O O . LEU A 1 94 ? 15.395 8.697 -1.182 1.00 90.56 94 LEU A O 1
ATOM 778 N N . GLN A 1 95 ? 14.770 6.832 -0.089 1.00 91.62 95 GLN A N 1
ATOM 779 C CA . GLN A 1 95 ? 16.045 6.630 0.609 1.00 91.62 95 GLN A CA 1
ATOM 780 C C . GLN A 1 95 ? 17.225 6.483 -0.364 1.00 91.62 95 GLN A C 1
ATOM 782 O O . GLN A 1 95 ? 18.278 7.077 -0.151 1.00 91.62 95 GLN A O 1
ATOM 787 N N . GLN A 1 96 ? 17.044 5.745 -1.463 1.00 90.94 96 GLN A N 1
ATOM 788 C CA . GLN A 1 96 ? 18.069 5.579 -2.500 1.00 90.94 96 GLN A CA 1
ATOM 789 C C . GLN A 1 96 ? 18.337 6.867 -3.286 1.00 90.94 96 GLN A C 1
ATOM 791 O O . GLN A 1 96 ? 19.476 7.121 -3.672 1.00 90.94 96 GLN A O 1
ATOM 796 N N . SER A 1 97 ? 17.306 7.686 -3.520 1.00 86.69 97 SER A N 1
ATOM 797 C CA . SER A 1 97 ? 17.447 8.960 -4.235 1.00 86.69 97 SER A CA 1
ATOM 798 C C . SER A 1 97 ? 18.123 10.069 -3.423 1.00 86.69 97 SER A C 1
ATOM 800 O O . SER A 1 97 ? 18.478 11.088 -4.006 1.00 86.69 97 SER A O 1
ATOM 802 N N . LYS A 1 98 ? 18.326 9.870 -2.109 1.00 84.75 98 LYS A N 1
ATOM 803 C CA . LYS A 1 98 ? 18.877 10.866 -1.168 1.00 84.75 98 LYS A CA 1
ATOM 804 C C . LYS A 1 98 ? 18.106 12.198 -1.142 1.00 84.75 98 LYS A C 1
ATOM 806 O O . LYS A 1 98 ? 18.662 13.227 -0.775 1.00 84.75 98 LYS A O 1
ATOM 811 N N . ASP A 1 99 ? 16.823 12.177 -1.503 1.00 88.06 99 ASP A N 1
ATOM 812 C CA . ASP A 1 99 ? 15.931 13.331 -1.370 1.00 88.06 99 ASP A CA 1
ATOM 813 C C . ASP A 1 99 ? 15.382 13.397 0.063 1.00 88.06 99 ASP A C 1
ATOM 815 O O . ASP A 1 99 ? 14.339 12.825 0.398 1.00 88.06 99 ASP A O 1
ATOM 819 N N . GLU A 1 100 ? 16.138 14.052 0.943 1.00 91.69 100 GLU A N 1
ATOM 820 C CA . GLU A 1 100 ? 15.811 14.139 2.369 1.00 91.69 100 GLU A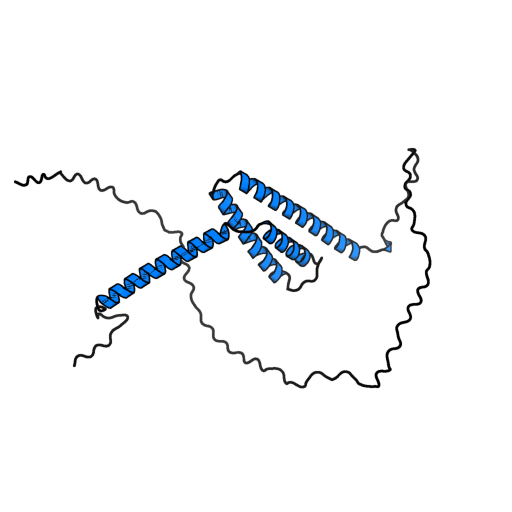 CA 1
ATOM 821 C C . GLU A 1 100 ? 14.525 14.932 2.638 1.00 91.69 100 GLU A C 1
ATOM 823 O O . GLU A 1 100 ? 13.779 14.606 3.565 1.00 91.69 100 GLU A O 1
ATOM 828 N N . ALA A 1 101 ? 14.227 15.944 1.818 1.00 92.44 101 ALA A N 1
ATOM 829 C CA . ALA A 1 101 ? 13.048 16.786 1.990 1.00 92.44 101 ALA A CA 1
ATOM 830 C C . ALA A 1 101 ? 11.760 16.019 1.659 1.00 92.44 101 ALA A C 1
ATOM 832 O O . ALA A 1 101 ? 10.794 16.070 2.430 1.00 92.44 101 ALA A O 1
ATOM 833 N N . GLU A 1 102 ? 11.737 15.276 0.547 1.00 90.69 102 GLU A N 1
ATOM 834 C CA . GLU A 1 102 ? 10.609 14.397 0.229 1.00 90.69 102 GLU A CA 1
ATOM 835 C C . GLU A 1 102 ? 10.484 13.244 1.226 1.00 90.69 102 GLU A C 1
ATOM 837 O O . GLU A 1 102 ? 9.371 12.925 1.654 1.00 90.69 102 GLU A O 1
ATOM 842 N N . LEU A 1 103 ? 11.601 12.641 1.644 1.00 93.19 103 LEU A N 1
ATOM 843 C CA . LEU A 1 103 ? 11.590 11.552 2.620 1.00 93.19 103 LEU A CA 1
ATOM 844 C C . LEU A 1 103 ? 11.045 12.009 3.981 1.00 93.19 103 LEU A C 1
ATOM 846 O O . LEU A 1 103 ? 10.271 11.282 4.607 1.00 93.19 103 LEU A O 1
ATOM 850 N N . LYS A 1 104 ? 11.390 13.222 4.426 1.00 95.56 104 LYS A N 1
ATOM 851 C CA . LYS A 1 104 ? 10.839 13.810 5.652 1.00 95.56 104 LYS A CA 1
ATOM 852 C C . LYS A 1 104 ? 9.319 13.964 5.560 1.00 95.56 104 LYS A C 1
ATOM 854 O O . LYS A 1 104 ? 8.613 13.441 6.419 1.00 95.56 104 LYS A O 1
ATOM 859 N N . LYS A 1 105 ? 8.811 14.585 4.488 1.00 94.12 105 LYS A N 1
ATOM 860 C CA . LYS A 1 105 ? 7.360 14.731 4.246 1.00 94.12 105 LYS A CA 1
ATOM 861 C C . LYS A 1 105 ? 6.648 13.378 4.178 1.00 94.12 105 LYS A C 1
ATOM 863 O O . LYS A 1 105 ? 5.545 13.219 4.696 1.00 94.12 105 LYS A O 1
ATOM 868 N N . PHE A 1 106 ? 7.277 12.390 3.543 1.00 95.00 106 PHE A N 1
ATOM 869 C CA . PHE A 1 106 ? 6.768 11.023 3.478 1.00 95.00 106 PHE A CA 1
ATOM 870 C C . PHE A 1 106 ? 6.633 10.408 4.879 1.00 95.00 106 PHE A C 1
ATOM 872 O O . PHE A 1 106 ? 5.590 9.844 5.208 1.00 95.00 106 PHE A O 1
ATOM 879 N N . ASN A 1 107 ? 7.659 10.547 5.721 1.00 95.62 107 ASN A N 1
ATOM 880 C CA . ASN A 1 107 ? 7.649 10.023 7.086 1.00 95.62 107 ASN A CA 1
ATOM 881 C C . ASN A 1 107 ? 6.625 10.736 7.980 1.00 95.62 107 ASN A C 1
ATOM 883 O O . ASN A 1 107 ? 5.957 10.076 8.770 1.00 95.62 107 ASN A O 1
ATOM 887 N N . GLU A 1 108 ? 6.451 12.051 7.831 1.00 96.69 108 GLU A N 1
ATOM 888 C CA . GLU A 1 108 ? 5.411 12.815 8.537 1.00 96.69 108 GLU A CA 1
ATOM 889 C C . GLU A 1 108 ? 4.008 12.290 8.199 1.00 96.69 108 GLU A C 1
ATOM 891 O O . GLU A 1 108 ? 3.225 11.991 9.101 1.00 96.69 108 GLU A O 1
ATOM 896 N N . LYS A 1 109 ? 3.715 12.074 6.910 1.00 96.00 109 LYS A N 1
ATOM 897 C CA . LYS A 1 109 ? 2.447 11.468 6.468 1.00 96.00 109 LYS A CA 1
ATOM 898 C C . LYS A 1 109 ? 2.259 10.046 7.003 1.00 96.00 109 LYS A C 1
ATOM 900 O O . LYS A 1 109 ? 1.160 9.684 7.417 1.00 96.00 109 LYS A O 1
ATOM 905 N N . MET A 1 110 ? 3.323 9.242 7.032 1.00 96.75 110 MET A N 1
ATOM 906 C CA . MET A 1 110 ? 3.273 7.896 7.613 1.00 96.75 110 MET A CA 1
ATOM 907 C C . MET A 1 110 ? 3.031 7.912 9.126 1.00 96.75 110 MET A C 1
ATOM 909 O O . MET A 1 110 ? 2.298 7.061 9.626 1.00 96.75 110 MET A O 1
ATOM 913 N N . SER A 1 111 ? 3.604 8.879 9.844 1.00 97.75 111 SER A N 1
ATOM 914 C CA . SER A 1 111 ? 3.355 9.079 11.274 1.00 97.75 111 SER A CA 1
ATOM 915 C C . SER A 1 111 ? 1.900 9.474 11.535 1.00 97.75 111 SER A C 1
ATOM 917 O O . SER A 1 111 ? 1.257 8.889 12.405 1.00 97.75 111 SER A O 1
ATOM 919 N N . ALA A 1 112 ? 1.337 10.386 10.736 1.00 97.12 112 ALA A N 1
ATOM 920 C CA . ALA A 1 112 ? -0.080 10.747 10.823 1.00 97.12 112 ALA A CA 1
ATOM 921 C C . ALA A 1 112 ? -0.995 9.527 10.607 1.00 97.12 112 ALA A C 1
ATOM 923 O O . ALA A 1 112 ? -1.864 9.253 11.430 1.00 97.12 112 ALA A O 1
ATOM 924 N N . TYR A 1 113 ? -0.724 8.718 9.576 1.00 97.38 113 TYR A N 1
ATOM 925 C CA . TYR A 1 113 ? -1.445 7.461 9.342 1.00 97.38 113 TYR A CA 1
ATOM 926 C C . TYR A 1 113 ? -1.377 6.498 10.545 1.00 97.38 113 TYR A C 1
ATOM 928 O O . TYR A 1 113 ? -2.377 5.874 10.900 1.00 97.38 113 TYR A O 1
ATOM 936 N N . GLN A 1 114 ? -0.218 6.371 11.199 1.00 97.06 114 GLN A N 1
ATOM 937 C CA . GLN A 1 114 ? -0.072 5.528 12.392 1.00 97.06 114 GLN A CA 1
ATOM 938 C C . GLN A 1 114 ? -0.874 6.068 13.582 1.00 97.06 114 GLN A C 1
ATOM 940 O O . GLN A 1 114 ? -1.487 5.288 14.311 1.00 97.06 114 GLN A O 1
ATOM 945 N N . GLN A 1 115 ? -0.909 7.390 13.767 1.00 98.00 115 GLN A N 1
ATOM 946 C CA . GLN A 1 115 ? -1.743 8.025 14.790 1.00 98.00 115 GLN A CA 1
ATOM 947 C C . GLN A 1 115 ? -3.231 7.748 14.543 1.00 98.00 115 GLN A C 1
ATOM 949 O O . GLN A 1 115 ? -3.952 7.408 15.484 1.00 98.00 115 GLN A O 1
ATOM 954 N N . ASP A 1 116 ? -3.675 7.810 13.288 1.00 97.50 116 ASP A N 1
ATOM 955 C CA . ASP A 1 116 ? -5.047 7.468 12.912 1.00 97.50 116 ASP A CA 1
ATOM 956 C C . ASP A 1 116 ? -5.363 5.990 13.184 1.00 97.50 116 ASP A C 1
ATOM 958 O O . ASP A 1 116 ? -6.408 5.685 13.761 1.00 97.50 116 ASP A O 1
ATOM 962 N N . CYS A 1 117 ? -4.445 5.069 12.870 1.00 97.19 117 CYS A N 1
ATOM 963 C CA . CYS A 1 117 ? -4.602 3.648 13.206 1.00 97.19 117 CYS A CA 1
ATOM 964 C C . CYS A 1 117 ? -4.741 3.433 14.719 1.00 97.19 117 CYS A C 1
ATOM 966 O O . CYS A 1 117 ? -5.643 2.726 15.165 1.00 97.19 117 CYS A O 1
ATOM 968 N N . ASN A 1 118 ? -3.902 4.091 15.523 1.00 97.75 118 ASN A N 1
ATOM 969 C CA . ASN A 1 118 ? -3.983 4.015 16.983 1.00 97.75 118 ASN A CA 1
ATOM 970 C C . ASN A 1 118 ? -5.327 4.549 17.501 1.00 97.75 118 ASN A C 1
ATOM 972 O O . ASN A 1 118 ? -5.920 3.968 18.409 1.00 97.75 118 ASN A O 1
ATOM 976 N N . ARG A 1 119 ? -5.845 5.629 16.901 1.00 97.31 119 ARG A N 1
ATOM 977 C CA . ARG A 1 119 ? -7.167 6.175 17.234 1.00 97.31 119 ARG A CA 1
ATOM 978 C C . ARG A 1 119 ? -8.283 5.179 16.926 1.00 97.31 119 ARG A C 1
ATOM 980 O O . ARG A 1 119 ? -9.173 4.993 17.754 1.00 97.31 119 ARG A O 1
ATOM 987 N N . LEU A 1 120 ? -8.230 4.535 15.759 1.00 97.38 120 LEU A N 1
ATOM 988 C CA . LEU A 1 120 ? -9.194 3.509 15.358 1.00 97.38 120 LEU A CA 1
ATOM 989 C C . LEU A 1 120 ? -9.143 2.293 16.282 1.00 97.38 120 LEU A C 1
ATOM 991 O O . LEU A 1 120 ? -10.192 1.800 16.687 1.00 97.38 120 LEU A O 1
ATOM 995 N N . TYR A 1 121 ? -7.947 1.851 16.662 1.00 97.12 121 TYR A N 1
ATOM 996 C CA . TYR A 1 121 ? -7.773 0.751 17.602 1.00 97.12 121 TYR A CA 1
ATOM 997 C C . TYR A 1 121 ? -8.389 1.073 18.968 1.00 97.12 121 TYR A C 1
ATOM 999 O O . TYR A 1 121 ? -9.183 0.287 19.482 1.00 97.12 121 TYR A O 1
ATOM 1007 N N . SER A 1 122 ? -8.104 2.254 19.525 1.00 97.00 122 SER A N 1
ATOM 1008 C CA . SER A 1 122 ? -8.702 2.709 20.787 1.00 97.00 122 SER A CA 1
ATOM 1009 C C . SER A 1 122 ? -10.228 2.794 20.711 1.00 97.00 122 SER A C 1
ATOM 1011 O O . SER A 1 122 ? -10.910 2.389 21.650 1.00 97.00 122 SER A O 1
ATOM 1013 N N . LEU A 1 123 ? -10.774 3.270 19.586 1.00 96.06 123 LEU A N 1
ATOM 1014 C CA . LEU A 1 123 ? -12.218 3.313 19.345 1.00 96.06 123 LEU A CA 1
ATOM 1015 C C . LEU A 1 123 ? -12.835 1.908 19.255 1.00 96.06 123 LEU A C 1
ATOM 1017 O O . LEU A 1 123 ? -13.906 1.662 19.799 1.00 96.06 123 LEU A O 1
ATOM 1021 N N . ALA A 1 124 ? -12.173 0.978 18.570 1.00 95.94 124 ALA A N 1
ATOM 1022 C CA . ALA A 1 124 ? -12.636 -0.401 18.475 1.00 95.94 124 ALA A CA 1
ATOM 1023 C C . ALA A 1 124 ? -12.607 -1.092 19.843 1.00 95.94 124 ALA A C 1
ATOM 1025 O O . ALA A 1 124 ? -13.552 -1.794 20.197 1.00 95.94 124 ALA A O 1
ATOM 1026 N N . GLN A 1 125 ? -11.561 -0.855 20.636 1.00 95.50 125 GLN A N 1
ATOM 1027 C CA . GLN A 1 125 ? -11.460 -1.395 21.988 1.00 95.50 125 GLN A CA 1
ATOM 1028 C C . GLN A 1 125 ? -12.531 -0.827 22.920 1.00 95.50 125 GLN A C 1
ATOM 1030 O O . GLN A 1 125 ? -13.197 -1.595 23.611 1.00 95.50 125 GLN A O 1
ATOM 1035 N N . SER A 1 126 ? -12.773 0.487 22.896 1.00 93.44 126 SER A N 1
ATOM 1036 C CA . SER A 1 126 ? -13.844 1.082 23.702 1.00 93.44 126 SER A CA 1
ATOM 1037 C C . SER A 1 126 ? -15.225 0.560 23.297 1.00 93.44 126 SER A C 1
ATOM 1039 O O . SER A 1 126 ? -16.037 0.251 24.165 1.00 93.44 126 SER A O 1
ATOM 1041 N N . ALA A 1 127 ? -15.479 0.372 21.998 1.00 92.19 127 ALA A N 1
ATOM 1042 C CA . ALA A 1 127 ? -16.726 -0.207 21.504 1.00 92.19 127 ALA A CA 1
ATOM 1043 C C . ALA A 1 127 ? -16.916 -1.675 21.919 1.00 92.19 127 ALA A C 1
ATOM 1045 O O . ALA A 1 127 ? -18.050 -2.100 22.131 1.00 92.19 127 ALA A O 1
ATOM 1046 N N . ARG A 1 128 ? -15.835 -2.456 22.031 1.00 91.44 128 ARG A N 1
ATOM 1047 C CA . ARG A 1 128 ? -15.886 -3.836 22.540 1.00 91.44 128 ARG A CA 1
ATOM 1048 C C . ARG A 1 128 ? -16.201 -3.864 24.029 1.00 91.44 128 ARG A C 1
ATOM 1050 O O . ARG A 1 128 ? -17.170 -4.506 24.415 1.00 91.44 128 ARG A O 1
ATOM 1057 N N . LEU A 1 129 ? -15.459 -3.096 24.828 1.00 91.00 129 LEU A N 1
ATOM 1058 C CA . LEU A 1 129 ? -15.693 -2.985 26.269 1.00 91.00 129 LEU A CA 1
ATOM 1059 C C . LEU A 1 129 ? -17.124 -2.523 26.568 1.00 91.00 129 LEU A C 1
ATOM 1061 O O . LEU A 1 129 ? -17.798 -3.127 27.389 1.00 91.00 129 LEU A O 1
ATOM 1065 N N . ALA A 1 130 ? -17.635 -1.524 25.846 1.00 88.62 130 ALA A N 1
ATOM 1066 C CA . ALA A 1 130 ? -19.002 -1.034 26.028 1.00 88.62 130 ALA A CA 1
ATOM 1067 C C . ALA A 1 130 ? -20.094 -2.085 25.744 1.00 88.62 130 ALA A C 1
ATOM 1069 O O . ALA A 1 130 ? -21.207 -1.939 26.236 1.00 88.62 130 ALA A O 1
ATOM 1070 N N . ARG A 1 131 ? -19.808 -3.124 24.945 1.00 86.75 131 ARG A N 1
ATOM 1071 C CA . ARG A 1 131 ? -20.739 -4.244 24.704 1.00 86.75 131 ARG A CA 1
ATOM 1072 C C . ARG A 1 131 ? -20.652 -5.326 25.777 1.00 86.75 131 ARG A C 1
ATOM 1074 O O . ARG A 1 131 ? -21.609 -6.071 25.944 1.00 86.75 131 ARG A O 1
ATOM 1081 N N . GLU A 1 132 ? -19.499 -5.451 26.427 1.00 86.88 132 GLU A N 1
ATOM 1082 C CA . GLU A 1 132 ? -19.221 -6.472 27.442 1.00 86.88 132 GLU A CA 1
ATOM 1083 C C . GLU A 1 132 ? -19.565 -5.989 28.861 1.00 86.88 132 GLU A C 1
ATOM 1085 O O . GLU A 1 132 ? -19.848 -6.810 29.730 1.00 86.88 132 GLU A O 1
ATOM 1090 N N . VAL A 1 133 ? -19.550 -4.673 29.101 1.00 85.31 133 VAL A N 1
ATOM 1091 C CA . VAL A 1 133 ? -19.888 -4.076 30.399 1.00 85.31 133 VAL A CA 1
ATOM 1092 C C . VAL A 1 133 ? -21.367 -4.276 30.715 1.00 85.31 133 VAL A C 1
ATOM 1094 O O . VAL A 1 133 ? -22.244 -3.908 29.933 1.00 85.31 133 VAL A O 1
ATOM 1097 N N . ASP A 1 134 ? -21.621 -4.816 31.906 1.00 83.38 134 ASP A N 1
ATOM 1098 C CA . ASP A 1 134 ? -22.950 -4.879 32.500 1.00 83.38 134 ASP A CA 1
ATOM 1099 C C . ASP A 1 134 ? -23.449 -3.450 32.794 1.00 83.38 134 ASP A C 1
ATOM 1101 O O . ASP A 1 134 ? -22.793 -2.730 33.560 1.00 83.38 134 ASP A O 1
ATOM 1105 N N . PRO A 1 135 ? -24.571 -3.004 32.195 1.00 80.44 135 PRO A N 1
ATOM 1106 C CA . PRO A 1 135 ? -25.114 -1.672 32.443 1.00 80.44 135 PRO A CA 1
ATOM 1107 C C . PRO A 1 135 ? -25.403 -1.405 33.927 1.00 80.44 135 PRO A C 1
ATOM 1109 O O . PRO A 1 135 ? -25.292 -0.254 34.350 1.00 80.44 135 PRO A O 1
ATOM 1112 N N . ASP A 1 136 ? -25.699 -2.439 34.722 1.00 82.50 136 ASP A N 1
ATOM 1113 C CA . ASP A 1 136 ? -26.007 -2.303 36.151 1.00 82.50 136 ASP A CA 1
ATOM 1114 C C . ASP A 1 136 ? -24.751 -2.100 37.022 1.00 82.50 136 ASP A C 1
ATOM 1116 O O . ASP A 1 136 ? -24.842 -1.641 38.162 1.00 82.50 136 ASP A O 1
ATOM 1120 N N . ALA A 1 137 ? -23.562 -2.385 36.480 1.00 81.88 137 ALA A N 1
ATOM 1121 C CA . ALA A 1 137 ? -22.275 -2.196 37.148 1.00 81.88 137 ALA A CA 1
ATOM 1122 C C . ALA A 1 137 ? -21.602 -0.855 36.809 1.00 81.88 137 ALA A C 1
ATOM 1124 O O . ALA A 1 137 ? -20.507 -0.580 37.306 1.00 81.88 137 ALA A O 1
ATOM 1125 N N . ILE A 1 138 ? -22.217 -0.015 35.964 1.00 78.56 138 ILE A N 1
ATOM 1126 C CA . ILE A 1 138 ? -21.680 1.308 35.633 1.00 78.56 138 ILE A CA 1
ATOM 1127 C C . ILE A 1 138 ? -21.819 2.195 36.875 1.00 78.56 138 ILE A C 1
ATOM 1129 O O . ILE A 1 138 ? -22.944 2.523 37.265 1.00 78.56 138 ILE A O 1
ATOM 1133 N N . PRO A 1 139 ? -20.710 2.618 37.511 1.00 78.38 139 PRO A N 1
ATOM 1134 C CA . PRO A 1 139 ? -20.805 3.484 38.668 1.00 78.38 139 PRO A CA 1
ATOM 1135 C C . PRO A 1 139 ? -21.471 4.789 38.244 1.00 78.38 139 PRO A C 1
ATOM 1137 O O . PRO A 1 139 ? -21.020 5.473 37.320 1.00 78.38 139 PRO A O 1
ATOM 1140 N N . LEU A 1 140 ? -22.561 5.136 38.929 1.00 76.19 140 LEU A N 1
ATOM 1141 C CA . LEU A 1 140 ? -23.128 6.471 38.831 1.00 76.19 140 LEU A CA 1
ATOM 1142 C C . LEU A 1 140 ? -22.020 7.466 39.197 1.00 76.19 140 LEU A C 1
ATOM 1144 O O . LEU A 1 140 ? -21.269 7.192 40.138 1.00 76.19 140 LEU A O 1
ATOM 1148 N N . PRO A 1 141 ? -21.893 8.603 38.488 1.00 76.44 141 PRO A N 1
ATOM 1149 C CA . PRO A 1 141 ? -20.970 9.645 38.896 1.00 76.44 141 PRO A CA 1
ATOM 1150 C C . PRO A 1 141 ? -21.361 10.054 40.313 1.00 76.44 141 PRO A C 1
ATOM 1152 O O . PRO A 1 141 ? -22.377 10.718 40.524 1.00 76.44 141 PRO A O 1
ATOM 1155 N N . MET A 1 142 ? -20.589 9.589 41.296 1.00 64.12 142 MET A N 1
ATOM 1156 C CA . MET A 1 142 ? -20.708 10.057 42.660 1.00 64.12 142 MET A CA 1
ATOM 1157 C C . MET A 1 142 ? -20.395 11.536 42.578 1.00 64.12 142 MET A C 1
ATOM 1159 O O . MET A 1 142 ? -19.261 11.914 42.296 1.00 64.12 142 MET A O 1
ATOM 1163 N N . GLY A 1 143 ? -21.428 12.364 42.696 1.00 52.41 143 GLY A N 1
ATOM 1164 C CA . GLY A 1 143 ? -21.249 13.798 42.714 1.00 52.41 143 GLY A CA 1
ATOM 1165 C C . GLY A 1 143 ? -20.266 14.115 43.825 1.00 52.41 143 GLY A C 1
ATOM 1166 O O . GLY A 1 143 ? -20.618 14.024 44.999 1.00 52.41 143 GLY A O 1
ATOM 1167 N N . GLU A 1 144 ? -19.045 14.498 43.463 1.00 52.47 144 GLU A N 1
ATOM 1168 C CA . GLU A 1 144 ? -18.180 15.273 44.337 1.00 52.47 144 GLU A CA 1
ATOM 1169 C C . GLU A 1 144 ? -18.833 16.650 44.493 1.00 52.47 144 GLU A C 1
ATOM 1171 O O . GLU A 1 144 ? -18.408 17.664 43.952 1.00 52.47 144 GLU A O 1
ATOM 1176 N N . ALA A 1 145 ? -19.920 16.683 45.259 1.00 50.97 145 ALA A N 1
ATOM 1177 C CA . ALA A 1 145 ? -20.320 17.850 46.012 1.00 50.97 145 ALA A CA 1
ATOM 1178 C C . ALA A 1 145 ? -19.410 17.916 47.248 1.00 50.97 145 ALA A C 1
ATOM 1180 O O . ALA A 1 145 ? -19.848 17.766 48.385 1.00 50.97 145 ALA A O 1
ATOM 1181 N N . SER A 1 146 ? -18.112 18.110 47.018 1.00 44.19 146 SER A N 1
ATOM 1182 C CA . SER A 1 146 ? -17.135 18.415 48.057 1.00 44.19 146 SER A CA 1
ATOM 1183 C C . SER A 1 146 ? -16.520 19.769 47.735 1.00 44.19 146 SER A C 1
ATOM 1185 O O . SER A 1 146 ? -15.544 19.887 47.009 1.00 44.19 146 SER A O 1
ATOM 1187 N N . ALA A 1 147 ? -17.198 20.795 48.248 1.00 48.50 147 ALA A N 1
ATOM 1188 C CA . ALA A 1 147 ? -16.655 22.057 48.734 1.00 48.50 147 ALA A CA 1
ATOM 1189 C C . ALA A 1 147 ? -15.236 22.447 48.261 1.00 48.50 147 ALA A C 1
ATOM 1191 O O . ALA A 1 147 ? -14.247 22.051 48.868 1.00 48.50 147 ALA A O 1
ATOM 1192 N N . SER A 1 148 ? -15.144 23.317 47.251 1.00 46.06 148 SER A N 1
ATOM 1193 C CA . SER A 1 148 ? -14.389 24.589 47.279 1.00 46.06 148 SER A CA 1
ATOM 1194 C C . SER A 1 148 ? -14.065 25.070 45.859 1.00 46.06 148 SER A C 1
ATOM 1196 O O . SER A 1 148 ? -13.381 24.404 45.091 1.00 46.06 148 SER A O 1
ATOM 1198 N N . GLY A 1 149 ? -14.554 26.262 45.517 1.00 40.34 149 GLY A N 1
ATOM 1199 C CA . GLY A 1 149 ? -14.218 26.959 44.274 1.00 40.34 149 GLY A CA 1
ATOM 1200 C C . GLY A 1 149 ? -15.443 27.631 43.655 1.00 40.34 149 GLY A C 1
ATOM 1201 O O . GLY A 1 149 ? -16.343 26.922 43.205 1.00 40.34 149 GLY A O 1
ATOM 1202 N N . PRO A 1 150 ? -15.529 28.974 43.636 1.00 49.16 150 PRO A N 1
ATOM 1203 C CA . PRO A 1 150 ? -16.601 29.648 42.925 1.00 49.16 150 PRO A CA 1
ATOM 1204 C C . PRO A 1 150 ? -16.339 29.552 41.413 1.00 49.16 150 PRO A C 1
ATOM 1206 O O . PRO A 1 150 ? -15.191 29.523 40.976 1.00 49.16 150 PRO A O 1
ATOM 1209 N N . GLU A 1 151 ? -17.416 29.544 40.628 1.00 50.88 151 GLU A N 1
ATOM 1210 C CA . GLU A 1 151 ? -17.411 29.750 39.172 1.00 50.88 151 GLU A CA 1
ATOM 1211 C C . GLU A 1 151 ? -16.888 28.590 38.301 1.00 50.88 151 GLU A C 1
ATOM 1213 O O . GLU A 1 151 ? -15.896 28.706 37.583 1.00 50.88 151 GLU A O 1
ATOM 1218 N N . ARG A 1 152 ? -17.657 27.497 38.219 1.00 48.66 152 ARG A N 1
ATOM 1219 C CA . ARG A 1 152 ? -17.904 26.861 36.911 1.00 48.66 152 ARG A CA 1
ATOM 1220 C C . ARG A 1 152 ? -19.391 26.621 36.728 1.00 48.66 152 ARG A C 1
ATOM 1222 O O . ARG A 1 152 ? -19.938 25.588 37.092 1.00 48.66 152 ARG A O 1
ATOM 1229 N N . HIS A 1 153 ? -20.028 27.621 36.134 1.00 46.00 153 HIS A N 1
ATOM 1230 C CA . HIS A 1 153 ? -21.376 27.567 35.591 1.00 46.00 153 HIS A CA 1
ATOM 1231 C C . HIS A 1 153 ? -21.438 26.530 34.459 1.00 46.00 153 HIS A C 1
ATOM 1233 O O . HIS A 1 153 ? -21.328 26.865 33.281 1.00 46.00 153 HIS A O 1
ATOM 1239 N N . SER A 1 154 ? -21.574 25.244 34.792 1.00 49.19 154 SER A N 1
ATOM 1240 C CA . SER A 1 154 ? -21.975 24.233 33.815 1.00 49.19 154 SER A CA 1
ATOM 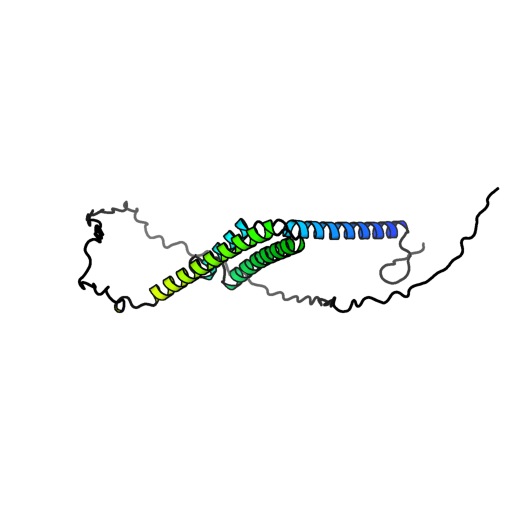1241 C C . SER A 1 154 ? -23.482 24.356 33.597 1.00 49.19 154 SER A C 1
ATOM 1243 O O . SER A 1 154 ? -24.283 23.623 34.178 1.00 49.19 154 SER A O 1
ATOM 1245 N N . GLN A 1 155 ? -23.884 25.291 32.739 1.00 49.69 155 GLN A N 1
ATOM 1246 C CA . GLN A 1 155 ? -25.179 25.215 32.071 1.00 49.69 155 GLN A CA 1
ATOM 1247 C C . GLN A 1 155 ? -25.159 24.027 31.104 1.00 49.69 155 GLN A C 1
ATOM 1249 O O . GLN A 1 155 ? -25.041 24.179 29.892 1.00 49.69 155 GLN A O 1
ATOM 1254 N N . LEU A 1 156 ? -25.301 22.817 31.640 1.00 49.38 156 LEU A N 1
ATOM 1255 C CA . LEU A 1 156 ? -25.904 21.734 30.882 1.00 49.38 156 LEU A CA 1
ATOM 1256 C C . LEU A 1 156 ? -27.407 22.007 30.902 1.00 49.38 156 LEU A C 1
ATOM 1258 O O . LEU A 1 156 ? -28.142 21.516 31.755 1.00 49.38 156 LEU A O 1
ATOM 1262 N N . LEU A 1 157 ? -27.849 22.873 29.984 1.00 47.53 157 LEU A N 1
ATOM 1263 C CA . LEU A 1 157 ? -29.255 22.978 29.621 1.00 47.53 157 LEU A CA 1
ATOM 1264 C C . LEU A 1 157 ? -29.681 21.588 29.142 1.00 47.53 157 LEU A C 1
ATOM 1266 O O . LEU A 1 157 ? -29.382 21.182 28.019 1.00 47.53 157 LEU A O 1
ATOM 1270 N N . ALA A 1 158 ? -30.360 20.846 30.012 1.00 48.50 158 ALA A N 1
ATOM 1271 C CA . ALA A 1 158 ? -31.130 19.691 29.599 1.00 48.50 158 ALA A CA 1
ATOM 1272 C C . ALA A 1 158 ? -32.054 20.144 28.454 1.00 48.50 158 ALA A C 1
ATOM 1274 O O . ALA A 1 158 ? -32.781 21.131 28.627 1.00 48.50 158 ALA A O 1
ATOM 1275 N N . PRO A 1 159 ? -32.036 19.498 27.275 1.00 49.44 159 PRO A N 1
ATOM 1276 C CA . PRO A 1 159 ? -32.991 19.836 26.240 1.00 49.44 159 PRO A CA 1
ATOM 1277 C C . PRO A 1 159 ? -34.388 19.566 26.797 1.00 49.44 159 PRO A C 1
ATOM 1279 O O . PRO A 1 159 ? -34.716 18.446 27.192 1.00 49.44 159 PRO A O 1
ATOM 1282 N N . SER A 1 160 ? -35.190 20.628 26.866 1.00 48.56 160 SER A N 1
ATOM 1283 C CA . SER A 1 160 ? -36.606 20.572 27.208 1.00 48.56 160 SER A CA 1
ATOM 1284 C C . SER A 1 160 ? -37.263 19.443 26.418 1.00 48.56 160 SER A C 1
ATOM 1286 O O . SER A 1 160 ? -37.290 19.463 25.184 1.00 48.56 160 SER A O 1
ATOM 1288 N N . MET A 1 161 ? -37.766 18.434 27.132 1.00 51.59 161 MET A N 1
ATOM 1289 C CA . MET A 1 161 ? -38.549 17.354 26.548 1.00 51.59 161 MET A CA 1
ATOM 1290 C C . MET A 1 161 ? -39.896 17.910 26.089 1.00 51.59 161 MET A C 1
ATOM 1292 O O . MET A 1 161 ? -40.918 17.774 26.762 1.00 51.59 161 MET A O 1
ATOM 1296 N N . ILE A 1 162 ? -39.913 18.526 24.911 1.00 55.53 162 ILE A N 1
ATOM 1297 C CA . ILE A 1 162 ? -41.149 18.791 24.188 1.00 55.53 162 ILE A CA 1
ATOM 1298 C C . ILE A 1 162 ? -41.646 17.430 23.700 1.00 55.53 162 ILE A C 1
ATOM 1300 O O . ILE A 1 162 ? -41.217 16.925 22.663 1.00 55.53 162 ILE A O 1
ATOM 1304 N N . LYS A 1 163 ? -42.562 16.823 24.461 1.00 56.62 163 LYS A N 1
ATOM 1305 C CA . LYS A 1 163 ? -43.348 15.663 24.028 1.00 56.62 163 LYS A CA 1
ATOM 1306 C C . LYS A 1 163 ? -44.252 16.085 22.865 1.00 56.62 163 LYS A C 1
ATOM 1308 O O . LYS A 1 163 ? -45.444 16.313 23.049 1.00 56.62 163 LYS A O 1
ATOM 1313 N N . ARG A 1 164 ? -43.707 16.193 21.651 1.00 57.97 164 ARG A N 1
ATOM 1314 C CA . ARG A 1 164 ? -44.540 16.169 20.448 1.00 57.97 164 ARG A CA 1
ATOM 1315 C C . ARG A 1 164 ? -44.952 14.721 20.236 1.00 57.97 164 ARG A C 1
ATOM 1317 O O . ARG A 1 164 ? -44.136 13.897 19.834 1.00 57.97 164 ARG A O 1
ATOM 1324 N N . LYS A 1 165 ? -46.216 14.409 20.525 1.00 53.53 165 LYS A N 1
ATOM 1325 C CA . LYS A 1 165 ? -46.859 13.218 19.972 1.00 53.53 165 LYS A CA 1
ATOM 1326 C C . LYS A 1 165 ? -46.906 13.412 18.458 1.00 53.53 165 LYS A C 1
ATOM 1328 O O . LYS A 1 165 ? -47.791 14.087 17.947 1.00 53.53 165 LYS A O 1
ATOM 1333 N N . VAL A 1 166 ? -45.904 12.899 17.753 1.00 56.78 166 VAL A N 1
ATOM 1334 C CA . VAL A 1 166 ? -46.017 12.692 16.313 1.00 56.78 166 VAL A CA 1
ATOM 1335 C C . VAL A 1 166 ? -46.799 11.400 16.163 1.00 56.78 166 VAL A C 1
ATOM 1337 O O . VAL A 1 166 ? -46.267 10.313 16.371 1.00 56.78 166 VAL A O 1
ATOM 1340 N N . GLU A 1 167 ? -48.091 11.527 15.888 1.00 59.69 167 GLU A N 1
ATOM 1341 C CA . GLU A 1 167 ? -48.899 10.395 15.463 1.00 59.69 167 GLU A CA 1
ATOM 1342 C C . GLU A 1 167 ? -48.475 10.038 14.039 1.00 59.69 167 GLU A C 1
ATOM 1344 O O . GLU A 1 167 ? -48.875 10.660 13.057 1.00 59.69 167 GLU A O 1
ATOM 1349 N N . PHE A 1 168 ? -47.552 9.085 13.938 1.00 60.56 168 PHE A N 1
ATOM 1350 C CA . PHE A 1 168 ? -47.095 8.553 12.666 1.00 60.56 168 PHE A CA 1
ATOM 1351 C C . PHE A 1 168 ? -48.170 7.609 12.116 1.00 60.56 168 PHE A C 1
ATOM 1353 O O . PHE A 1 168 ? -48.154 6.408 12.383 1.00 60.56 168 PHE A O 1
ATOM 1360 N N . GLN A 1 169 ? -49.128 8.153 11.362 1.00 61.28 169 GLN A N 1
ATOM 1361 C CA . GLN A 1 169 ? -49.999 7.335 10.523 1.00 61.28 169 GLN A CA 1
ATOM 1362 C C . GLN A 1 169 ? -49.247 6.945 9.251 1.00 61.28 169 GLN A C 1
ATOM 1364 O O . GLN A 1 169 ? -49.006 7.763 8.363 1.00 61.28 169 GLN A O 1
ATOM 1369 N N . LEU A 1 170 ? -48.884 5.665 9.163 1.00 61.38 170 LEU A N 1
ATOM 1370 C CA . LEU A 1 170 ? -48.510 5.052 7.895 1.00 61.38 170 LEU A CA 1
ATOM 1371 C C . LEU A 1 170 ? -49.736 5.042 6.969 1.00 61.38 170 LEU A C 1
ATOM 1373 O O . LEU A 1 170 ? -50.823 4.674 7.422 1.00 61.38 170 LEU A O 1
ATOM 1377 N N . PRO A 1 171 ? -49.588 5.389 5.679 1.00 65.00 171 PRO A N 1
ATOM 1378 C CA . PRO A 1 171 ? -50.684 5.280 4.728 1.00 65.00 171 PRO A CA 1
ATOM 1379 C C . PRO A 1 171 ? -51.172 3.821 4.649 1.00 65.00 171 PRO A C 1
ATOM 1381 O O . PRO A 1 171 ? -50.343 2.900 4.710 1.00 65.00 171 PRO A O 1
ATOM 1384 N N . PRO A 1 172 ? -52.489 3.577 4.503 1.00 57.47 172 PRO A N 1
ATOM 1385 C CA . PRO A 1 172 ? -53.024 2.225 4.482 1.00 57.47 172 PRO A CA 1
ATOM 1386 C C . PRO A 1 172 ? -52.433 1.465 3.295 1.00 57.47 172 PRO A C 1
ATOM 1388 O O . PRO A 1 172 ? -52.621 1.842 2.137 1.00 57.47 172 PRO A O 1
ATOM 1391 N N . ARG A 1 173 ? -51.707 0.376 3.570 1.00 63.78 173 ARG A N 1
ATOM 1392 C CA . ARG A 1 173 ? -51.342 -0.573 2.515 1.00 63.78 173 ARG A CA 1
ATOM 1393 C C . ARG A 1 173 ? -52.615 -1.281 2.047 1.00 63.78 173 ARG A C 1
ATOM 1395 O O . ARG A 1 173 ? -53.363 -1.762 2.898 1.00 63.78 173 ARG A O 1
ATOM 1402 N N . PRO A 1 174 ? -52.840 -1.420 0.729 1.00 62.47 174 PRO A N 1
ATOM 1403 C CA . PRO A 1 174 ? -53.913 -2.269 0.238 1.00 62.47 174 PRO A CA 1
ATOM 1404 C C . PRO A 1 174 ? -53.691 -3.704 0.745 1.00 62.47 174 PRO A C 1
ATOM 1406 O O . PRO A 1 174 ? -52.536 -4.152 0.815 1.00 62.47 174 PRO A O 1
ATOM 1409 N N . PRO A 1 175 ? -54.759 -4.436 1.110 1.00 54.94 175 PRO A N 1
ATOM 1410 C CA . PRO A 1 175 ? -54.632 -5.812 1.556 1.00 54.94 175 PRO A CA 1
ATOM 1411 C C . PRO A 1 175 ? -54.033 -6.633 0.413 1.00 54.94 175 PRO A C 1
ATOM 1413 O O . PRO A 1 175 ? -54.648 -6.811 -0.638 1.00 54.94 175 PRO A O 1
ATOM 1416 N N . ARG A 1 176 ? -52.806 -7.136 0.601 1.00 61.06 176 ARG A N 1
ATOM 1417 C CA . ARG A 1 176 ? -52.267 -8.177 -0.276 1.00 61.06 176 ARG A CA 1
ATOM 1418 C C . ARG A 1 176 ? -53.046 -9.444 0.030 1.00 61.06 176 ARG A C 1
ATOM 1420 O O . ARG A 1 176 ? -52.745 -10.146 0.992 1.00 61.06 176 ARG A O 1
ATOM 1427 N N . ALA A 1 177 ? -54.073 -9.696 -0.769 1.00 55.22 177 ALA A N 1
ATOM 1428 C CA . ALA A 1 177 ? -54.783 -10.957 -0.773 1.00 55.22 177 ALA A CA 1
ATOM 1429 C C . ALA A 1 177 ? -53.780 -12.107 -0.978 1.00 55.22 177 ALA A C 1
ATOM 1431 O O . ALA A 1 177 ? -53.185 -12.238 -2.043 1.00 55.22 177 ALA A O 1
ATOM 1432 N N . GLY A 1 178 ? -53.566 -12.899 0.076 1.00 60.81 178 GLY A N 1
ATOM 1433 C CA . GLY A 1 178 ? -53.361 -14.352 0.037 1.00 60.81 178 GLY A CA 1
ATOM 1434 C C . GLY A 1 178 ? -52.194 -14.964 -0.747 1.00 60.81 178 GLY A C 1
ATOM 1435 O O . GLY A 1 178 ? -52.059 -16.184 -0.713 1.00 60.81 178 GLY A O 1
ATOM 1436 N N . MET A 1 179 ? -51.344 -14.209 -1.440 1.00 57.84 179 MET A N 1
ATOM 1437 C CA . MET A 1 179 ? -50.280 -14.818 -2.241 1.00 57.84 179 MET A CA 1
ATOM 1438 C C . MET A 1 179 ? -49.041 -15.064 -1.379 1.00 57.84 179 MET A C 1
ATOM 1440 O O . MET A 1 179 ? -48.306 -14.138 -1.030 1.00 57.84 179 MET A O 1
ATOM 1444 N N . LYS A 1 180 ? -48.818 -16.338 -1.030 1.00 64.81 180 LYS A N 1
ATOM 1445 C CA . LYS A 1 180 ? -47.526 -16.822 -0.523 1.00 64.81 180 LYS A CA 1
ATOM 1446 C C . LYS A 1 180 ? -46.425 -16.382 -1.507 1.00 64.81 180 LYS A C 1
ATOM 1448 O O . LYS A 1 180 ? -46.682 -16.394 -2.714 1.00 64.81 180 LYS A O 1
ATOM 1453 N N . PRO A 1 181 ? -45.237 -15.967 -1.030 1.00 70.44 181 PRO A N 1
ATOM 1454 C CA . PRO A 1 181 ? -44.159 -15.549 -1.921 1.00 70.44 181 PRO A CA 1
ATOM 1455 C C . PRO A 1 181 ? -43.850 -16.671 -2.926 1.00 70.44 181 PRO A C 1
ATOM 1457 O O . PRO A 1 181 ? -43.902 -17.844 -2.539 1.00 70.44 181 PRO A O 1
ATOM 1460 N N . PRO A 1 182 ? -43.577 -16.341 -4.204 1.00 72.88 182 PRO A N 1
ATOM 1461 C CA . PRO A 1 182 ? -43.243 -17.344 -5.206 1.00 72.88 182 PRO A CA 1
ATOM 1462 C C . PRO A 1 182 ? -42.039 -18.147 -4.709 1.00 72.88 182 PRO A C 1
ATOM 1464 O O . PRO A 1 182 ? -41.034 -17.572 -4.285 1.00 72.88 182 PRO A O 1
ATOM 1467 N N . GLY A 1 183 ? -42.187 -19.473 -4.685 1.00 69.19 183 GLY A N 1
ATOM 1468 C CA . GLY A 1 183 ? -41.139 -20.377 -4.225 1.00 69.19 183 GLY A CA 1
ATOM 1469 C C . GLY A 1 183 ? -39.873 -20.252 -5.078 1.00 69.19 183 GLY A C 1
ATOM 1470 O O . GLY A 1 183 ? -39.945 -19.779 -6.217 1.00 69.19 183 GLY A O 1
ATOM 1471 N N . PRO A 1 184 ? -38.709 -20.660 -4.544 1.00 72.94 184 PRO A N 1
ATOM 1472 C CA . PRO A 1 184 ? -37.475 -20.662 -5.315 1.00 72.94 184 PRO A CA 1
ATOM 1473 C C . PRO A 1 184 ? -37.663 -21.492 -6.597 1.00 72.94 184 PRO A C 1
ATOM 1475 O O . PRO A 1 184 ? -38.344 -22.521 -6.557 1.00 72.94 184 PRO A O 1
ATOM 1478 N N . PRO A 1 185 ? -37.098 -21.057 -7.737 1.00 72.69 185 PRO A N 1
ATOM 1479 C CA . PRO A 1 185 ? -37.208 -21.797 -8.986 1.00 72.69 185 PRO A CA 1
ATOM 1480 C C . PRO A 1 185 ? -36.652 -23.213 -8.795 1.00 72.69 185 PRO A C 1
ATOM 1482 O O . PRO A 1 185 ? -35.534 -23.382 -8.307 1.00 72.69 185 PRO A O 1
ATOM 1485 N N . CYS A 1 186 ? -37.433 -24.231 -9.172 1.00 62.88 186 CYS A N 1
ATOM 1486 C CA . CYS A 1 186 ? -36.970 -25.616 -9.212 1.00 62.88 186 CYS A CA 1
ATOM 1487 C C . CYS A 1 186 ? -35.910 -25.767 -10.309 1.00 62.88 186 CYS A C 1
ATOM 1489 O O . CYS A 1 186 ? -36.224 -26.088 -11.451 1.00 62.88 186 CYS A O 1
ATOM 1491 N N . GLY A 1 187 ? -34.652 -25.518 -9.958 1.00 61.31 187 GLY A N 1
ATOM 1492 C CA . GLY A 1 187 ? -33.485 -25.951 -10.713 1.00 61.31 187 GLY A CA 1
ATOM 1493 C C . GLY A 1 187 ? -32.742 -26.993 -9.891 1.00 61.31 187 GLY A C 1
ATOM 1494 O O . GLY A 1 187 ? -32.416 -26.747 -8.731 1.00 61.31 187 GLY A O 1
ATOM 1495 N N . THR A 1 188 ? -32.494 -28.168 -10.465 1.00 69.56 188 THR A N 1
ATOM 1496 C CA . THR A 1 188 ? -31.560 -29.141 -9.888 1.00 69.56 188 THR A CA 1
ATOM 1497 C C . THR A 1 188 ? -30.194 -28.483 -9.716 1.00 69.56 188 THR A C 1
ATOM 1499 O O . THR A 1 188 ? -29.745 -27.763 -10.611 1.00 69.56 188 THR A O 1
ATOM 1502 N N . ALA A 1 189 ? -29.544 -28.710 -8.571 1.00 64.25 189 ALA A N 1
ATOM 1503 C CA . ALA A 1 189 ? -28.217 -28.169 -8.304 1.00 64.25 189 ALA A CA 1
ATOM 1504 C C . ALA A 1 189 ? -27.237 -28.562 -9.431 1.00 64.25 189 ALA A C 1
ATOM 1506 O O . ALA A 1 189 ? -27.294 -29.703 -9.901 1.00 64.25 189 ALA A O 1
ATOM 1507 N N . PRO A 1 190 ? -26.352 -27.652 -9.878 1.00 71.62 190 PRO A N 1
ATOM 1508 C CA . PRO A 1 190 ? -25.323 -27.984 -10.853 1.00 71.62 190 PRO A CA 1
ATOM 1509 C C . PRO A 1 190 ? -24.459 -29.129 -10.325 1.00 71.62 190 PRO A C 1
ATOM 1511 O O . PRO A 1 190 ? -24.001 -29.091 -9.183 1.00 71.62 190 PRO A O 1
ATOM 1514 N N . THR A 1 191 ? -24.225 -30.143 -11.152 1.00 66.62 191 THR A N 1
ATOM 1515 C CA . THR A 1 191 ? -23.263 -31.196 -10.839 1.00 66.62 191 THR A CA 1
ATOM 1516 C C . THR A 1 191 ? -21.862 -30.607 -10.958 1.00 66.62 191 THR A C 1
ATOM 1518 O O . THR A 1 191 ? -21.406 -30.313 -12.064 1.00 66.62 191 THR A O 1
ATOM 1521 N N . PHE A 1 192 ? -21.181 -30.415 -9.829 1.00 49.62 192 PHE A N 1
ATOM 1522 C CA . PHE A 1 192 ? -19.742 -30.177 -9.821 1.00 49.62 192 PHE A CA 1
ATOM 1523 C C . PHE A 1 192 ? -19.063 -31.477 -10.257 1.00 49.62 192 PHE A C 1
ATOM 1525 O O . PHE A 1 192 ? -18.931 -32.411 -9.473 1.00 49.62 192 PHE A O 1
ATOM 1532 N N . SER A 1 193 ? -18.723 -31.563 -11.543 1.00 55.78 193 SER A N 1
ATOM 1533 C CA . SER A 1 193 ? -17.818 -32.591 -12.043 1.00 55.78 193 SER A CA 1
ATOM 1534 C C . SER A 1 193 ? -16.413 -32.185 -11.619 1.00 55.78 193 SER A C 1
ATOM 1536 O O . SER A 1 193 ? -15.861 -31.228 -12.158 1.00 55.78 193 SER A O 1
ATOM 1538 N N . ASP A 1 194 ? -15.885 -32.883 -10.621 1.00 59.44 194 ASP A N 1
ATOM 1539 C CA . ASP A 1 194 ? -14.490 -32.801 -10.202 1.00 59.44 194 ASP A CA 1
ATOM 1540 C C . ASP A 1 194 ? -13.624 -33.386 -11.326 1.00 59.44 194 ASP A C 1
ATOM 1542 O O . ASP A 1 194 ? -13.785 -34.548 -11.701 1.00 59.44 194 ASP A O 1
ATOM 1546 N N . SER A 1 195 ? -12.774 -32.558 -11.927 1.00 48.22 195 SER A N 1
ATOM 1547 C CA . SER A 1 195 ? -11.741 -32.994 -12.866 1.00 48.22 195 SER A CA 1
ATOM 1548 C C . SER A 1 195 ? -10.420 -32.490 -12.320 1.00 48.22 195 SER A C 1
ATOM 1550 O O . SER A 1 195 ? -9.985 -31.378 -12.617 1.00 48.22 195 SER A O 1
ATOM 1552 N N . GLU A 1 196 ? -9.834 -33.312 -11.459 1.00 52.25 196 GLU A N 1
ATOM 1553 C CA . GLU A 1 196 ? -8.461 -33.190 -10.999 1.00 52.25 196 GLU A CA 1
ATOM 1554 C C . GLU A 1 196 ? -7.523 -33.506 -12.172 1.00 52.25 196 GLU A C 1
ATOM 1556 O O . GLU A 1 196 ? -7.419 -34.646 -12.619 1.00 52.25 196 GLU A O 1
ATOM 1561 N N . GLU A 1 197 ? -6.842 -32.488 -12.690 1.00 49.59 197 GLU A N 1
ATOM 1562 C CA . GLU A 1 197 ? -5.622 -32.661 -13.476 1.00 49.59 197 GLU A CA 1
ATOM 1563 C C . GLU A 1 197 ? -4.530 -31.778 -12.866 1.00 49.59 197 GLU A C 1
ATOM 1565 O O . GLU A 1 197 ? -4.430 -30.572 -13.099 1.00 49.59 197 GLU A O 1
ATOM 1570 N N . GLU A 1 198 ? -3.753 -32.413 -11.990 1.00 48.91 198 GLU A N 1
ATOM 1571 C CA . GLU A 1 198 ? -2.498 -31.910 -11.450 1.00 48.91 198 GLU A CA 1
ATOM 1572 C C . GLU A 1 198 ? -1.447 -31.890 -12.569 1.00 48.91 198 GLU A C 1
ATOM 1574 O O . GLU A 1 198 ? -0.997 -32.942 -13.022 1.00 48.91 198 GLU A O 1
ATOM 1579 N N . ASP A 1 199 ? -1.017 -30.701 -12.998 1.00 45.28 199 ASP A N 1
ATOM 1580 C CA . ASP A 1 199 ? 0.259 -30.547 -13.702 1.00 45.28 199 ASP A CA 1
ATOM 1581 C C . ASP A 1 199 ? 1.266 -29.909 -12.739 1.00 45.28 199 ASP A C 1
ATOM 1583 O O . ASP A 1 199 ? 1.297 -28.694 -12.507 1.00 45.28 199 ASP A O 1
ATOM 1587 N N . HIS A 1 200 ? 2.051 -30.787 -12.116 1.00 47.56 200 HIS A N 1
ATOM 1588 C CA . HIS A 1 200 ? 3.248 -30.464 -11.357 1.00 47.56 200 HIS A CA 1
ATOM 1589 C C . HIS A 1 200 ? 4.241 -29.731 -12.265 1.00 47.56 200 HIS A C 1
ATOM 1591 O O . HIS A 1 200 ? 4.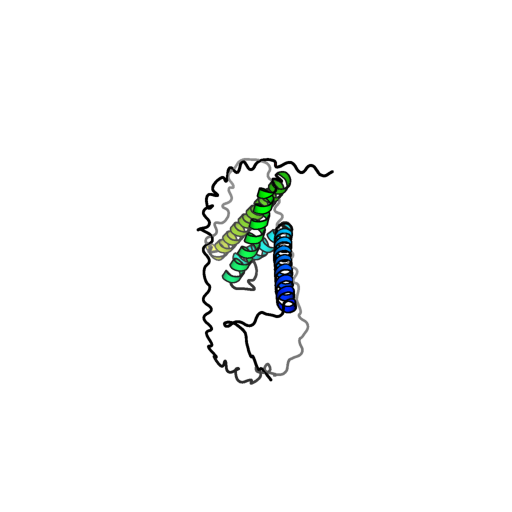930 -30.343 -13.077 1.00 47.56 200 HIS A O 1
ATOM 1597 N N . ASN A 1 201 ? 4.364 -28.415 -12.095 1.00 45.28 201 ASN A N 1
ATOM 1598 C CA . ASN A 1 201 ? 5.464 -27.663 -12.686 1.00 45.28 201 ASN A CA 1
ATOM 1599 C C . ASN A 1 201 ? 6.504 -27.377 -11.600 1.00 45.28 201 ASN A C 1
ATOM 1601 O O . ASN A 1 201 ? 6.319 -26.486 -10.766 1.00 45.28 201 ASN A O 1
ATOM 1605 N N . ASP A 1 202 ? 7.568 -28.182 -11.610 1.00 44.59 202 ASP A N 1
ATOM 1606 C CA . ASP A 1 202 ? 8.795 -27.974 -10.844 1.00 44.59 202 ASP A CA 1
ATOM 1607 C C . ASP A 1 202 ? 9.286 -26.537 -11.041 1.00 44.59 202 ASP A C 1
ATOM 1609 O O . ASP A 1 202 ? 9.694 -26.117 -12.128 1.00 44.59 202 ASP A O 1
ATOM 1613 N N . HIS A 1 203 ? 9.215 -25.749 -9.971 1.00 44.91 203 HIS A N 1
ATOM 1614 C CA . HIS A 1 203 ? 9.755 -24.404 -9.958 1.00 44.91 203 HIS A CA 1
ATOM 1615 C C . HIS A 1 203 ? 11.203 -24.477 -9.476 1.00 44.91 203 HIS A C 1
ATOM 1617 O O . HIS A 1 203 ? 11.470 -24.388 -8.279 1.00 44.91 203 HIS A O 1
ATOM 1623 N N . ASP A 1 204 ? 12.127 -24.638 -10.428 1.00 47.69 204 ASP A N 1
ATOM 1624 C CA . ASP A 1 204 ? 13.566 -24.521 -10.198 1.00 47.69 204 ASP A CA 1
ATOM 1625 C C . ASP A 1 204 ? 13.885 -23.199 -9.482 1.00 47.69 204 ASP A C 1
ATOM 1627 O O . ASP A 1 204 ? 13.781 -22.093 -10.030 1.00 47.69 204 ASP A O 1
ATOM 1631 N N . HIS A 1 205 ? 14.263 -23.343 -8.217 1.00 50.78 205 HIS A N 1
ATOM 1632 C CA . HIS A 1 205 ? 14.767 -22.300 -7.346 1.00 50.78 205 HIS A CA 1
ATOM 1633 C C . HIS A 1 205 ? 16.206 -21.972 -7.763 1.00 50.78 205 HIS A C 1
ATOM 1635 O O . HIS A 1 205 ? 17.149 -22.651 -7.366 1.00 50.78 205 HIS A O 1
ATOM 1641 N N . TYR A 1 206 ? 16.388 -20.943 -8.593 1.00 51.97 206 TYR A N 1
ATOM 1642 C CA . TYR A 1 206 ? 17.716 -20.373 -8.819 1.00 51.97 206 TYR A CA 1
ATOM 1643 C C . TYR A 1 206 ? 18.109 -19.542 -7.593 1.00 51.97 206 TYR A C 1
ATOM 1645 O O . TYR A 1 206 ? 17.614 -18.429 -7.409 1.00 51.97 206 TYR A O 1
ATOM 1653 N N . ASP A 1 207 ? 18.978 -20.110 -6.761 1.00 52.50 207 ASP A N 1
ATOM 1654 C CA . ASP A 1 207 ? 19.675 -19.414 -5.685 1.00 52.50 207 ASP A CA 1
ATOM 1655 C C . ASP A 1 207 ? 20.700 -18.442 -6.305 1.00 52.50 207 ASP A C 1
ATOM 1657 O O . ASP A 1 207 ? 21.673 -18.849 -6.938 1.00 52.50 207 ASP A O 1
ATOM 1661 N N . ASP A 1 208 ? 20.440 -17.137 -6.192 1.00 55.69 208 ASP A N 1
ATOM 1662 C CA . ASP A 1 208 ? 21.276 -16.036 -6.715 1.00 55.69 208 ASP A CA 1
ATOM 1663 C C . ASP A 1 208 ? 22.462 -15.720 -5.769 1.00 55.69 208 ASP A C 1
ATOM 1665 O O . ASP A 1 208 ? 23.070 -14.653 -5.839 1.00 55.69 208 ASP A O 1
ATOM 1669 N N . GLY A 1 209 ? 22.765 -16.633 -4.835 1.00 58.50 209 GLY A N 1
ATOM 1670 C CA . GLY A 1 209 ? 23.768 -16.473 -3.781 1.00 58.50 209 GLY A CA 1
ATOM 1671 C C . GLY A 1 209 ? 25.206 -16.880 -4.132 1.00 58.50 209 GLY A C 1
ATOM 1672 O O . GLY A 1 209 ? 26.103 -16.549 -3.362 1.00 58.50 209 GLY A O 1
ATOM 1673 N N . ASP A 1 210 ? 25.460 -17.547 -5.266 1.00 58.16 210 ASP A N 1
ATOM 1674 C CA . ASP A 1 210 ? 26.788 -18.122 -5.590 1.00 58.16 210 ASP A CA 1
ATOM 1675 C C . ASP A 1 210 ? 27.576 -17.364 -6.680 1.00 58.16 210 ASP A C 1
ATOM 1677 O O . ASP A 1 210 ? 28.477 -17.889 -7.333 1.00 58.16 210 ASP A O 1
ATOM 1681 N N . LEU A 1 211 ? 27.266 -16.085 -6.907 1.00 62.47 211 LEU A N 1
ATOM 1682 C CA . LEU A 1 211 ? 28.072 -15.233 -7.790 1.00 62.47 211 LEU A CA 1
ATOM 1683 C C . LEU A 1 211 ? 29.188 -14.534 -7.006 1.00 62.47 211 LEU A C 1
ATOM 1685 O O . LEU A 1 211 ? 29.219 -13.306 -6.893 1.00 62.47 211 LEU A O 1
ATOM 1689 N N . ALA A 1 212 ? 30.135 -15.315 -6.485 1.00 63.66 212 ALA A N 1
ATOM 1690 C CA . ALA A 1 212 ? 31.416 -14.762 -6.061 1.00 63.66 212 ALA A CA 1
ATOM 1691 C C . ALA A 1 212 ? 32.133 -14.143 -7.285 1.00 63.66 212 ALA A C 1
ATOM 1693 O O . ALA A 1 212 ? 32.194 -14.777 -8.344 1.00 63.66 212 ALA A O 1
ATOM 1694 N N . PRO A 1 213 ? 32.679 -12.915 -7.194 1.00 66.81 213 PRO A N 1
ATOM 1695 C CA . PRO A 1 213 ? 33.442 -12.322 -8.287 1.00 66.81 213 PRO A CA 1
ATOM 1696 C C . PRO A 1 213 ? 34.648 -13.203 -8.627 1.00 66.81 213 PRO A C 1
ATOM 1698 O O . PRO A 1 213 ? 35.536 -13.395 -7.799 1.00 66.81 213 PRO A O 1
ATOM 1701 N N . VAL A 1 214 ? 34.683 -13.740 -9.847 1.00 67.69 214 VAL A N 1
ATOM 1702 C CA . VAL A 1 214 ? 35.844 -14.479 -10.357 1.00 67.69 214 VAL A CA 1
ATOM 1703 C C . VAL A 1 214 ? 37.021 -13.498 -10.458 1.00 67.69 214 VAL A C 1
ATOM 1705 O O . VAL A 1 214 ? 36.876 -12.476 -11.136 1.00 67.69 214 VAL A O 1
ATOM 1708 N N . PRO A 1 215 ? 38.177 -13.761 -9.818 1.00 60.38 215 PRO A N 1
ATOM 1709 C CA . PRO A 1 215 ? 39.360 -12.925 -9.976 1.00 60.38 215 PRO A CA 1
ATOM 1710 C C . PRO A 1 215 ? 39.805 -12.945 -11.440 1.00 60.38 215 PRO A C 1
ATOM 1712 O O . PRO A 1 215 ? 40.127 -14.001 -11.984 1.00 60.38 215 PRO A O 1
ATOM 1715 N N . ILE A 1 216 ? 39.791 -11.782 -12.090 1.00 60.41 216 ILE A N 1
ATOM 1716 C CA . ILE A 1 216 ? 40.358 -11.605 -13.428 1.00 60.41 216 ILE A CA 1
ATOM 1717 C C . ILE A 1 216 ? 41.875 -11.473 -13.235 1.00 60.41 216 ILE A C 1
ATOM 1719 O O . ILE A 1 216 ? 42.288 -10.568 -12.513 1.00 60.41 216 ILE A O 1
ATOM 1723 N N . PRO A 1 217 ? 42.713 -12.341 -13.828 1.00 58.28 217 PRO A N 1
ATOM 1724 C CA . PRO A 1 217 ? 44.154 -12.137 -13.807 1.00 58.28 217 PRO A CA 1
ATOM 1725 C C . PRO A 1 217 ? 44.494 -10.863 -14.582 1.00 58.28 217 PRO A C 1
ATOM 1727 O O . PRO A 1 217 ? 44.084 -10.723 -15.739 1.00 58.28 217 PRO A O 1
ATOM 1730 N N . ASP A 1 218 ? 45.243 -9.957 -13.956 1.00 59.06 218 ASP A N 1
ATOM 1731 C CA . ASP A 1 218 ? 45.810 -8.792 -14.627 1.00 59.06 218 ASP A CA 1
ATOM 1732 C C . ASP A 1 218 ? 46.767 -9.275 -15.722 1.00 59.06 218 ASP A C 1
ATOM 1734 O O . ASP A 1 218 ? 47.893 -9.703 -15.468 1.00 59.06 218 ASP A O 1
ATOM 1738 N N . PHE A 1 219 ? 46.297 -9.244 -16.968 1.00 48.59 219 PHE A N 1
ATOM 1739 C CA . PHE A 1 219 ? 47.169 -9.353 -18.127 1.00 48.59 219 PHE A CA 1
ATOM 1740 C C . PHE A 1 219 ? 47.872 -8.009 -18.307 1.00 48.59 219 PHE A C 1
ATOM 1742 O O . PHE A 1 219 ? 47.452 -7.165 -19.101 1.00 48.59 219 PHE A O 1
ATOM 1749 N N . ASP A 1 220 ? 48.967 -7.833 -17.571 1.00 55.69 220 ASP A N 1
ATOM 1750 C CA . ASP A 1 220 ? 50.062 -6.982 -18.013 1.00 55.69 220 ASP A CA 1
ATOM 1751 C C . ASP A 1 220 ? 50.475 -7.460 -19.407 1.00 55.69 220 ASP A C 1
ATOM 1753 O O . ASP A 1 220 ? 51.074 -8.522 -19.576 1.00 55.69 220 ASP A O 1
ATOM 1757 N N . ASN A 1 221 ? 50.106 -6.693 -20.430 1.00 45.72 221 ASN A N 1
ATOM 1758 C CA . ASN A 1 221 ? 50.597 -6.910 -21.778 1.00 45.72 221 ASN A CA 1
ATOM 1759 C C . ASN A 1 221 ? 51.183 -5.604 -22.301 1.00 45.72 221 ASN A C 1
ATOM 1761 O O . ASN A 1 221 ? 50.559 -4.810 -23.007 1.00 45.72 221 ASN A O 1
ATOM 1765 N N . SER A 1 222 ? 52.443 -5.424 -21.929 1.00 52.38 222 SER A N 1
ATOM 1766 C CA . SER A 1 222 ? 53.462 -4.822 -22.766 1.00 52.38 222 SER A CA 1
ATOM 1767 C C . SER A 1 222 ? 53.411 -5.452 -24.163 1.00 52.38 222 SER A C 1
ATOM 1769 O O . SER A 1 222 ? 53.998 -6.498 -24.420 1.00 52.38 222 SER A O 1
ATOM 1771 N N . TYR A 1 223 ? 52.718 -4.811 -25.104 1.00 46.50 223 TYR A N 1
ATOM 1772 C CA . TYR A 1 223 ? 52.949 -5.081 -26.518 1.00 46.50 223 TYR A CA 1
ATOM 1773 C C . TYR A 1 223 ? 53.363 -3.814 -27.247 1.00 46.50 223 TYR A C 1
ATOM 1775 O O . TYR A 1 223 ? 52.659 -2.807 -27.296 1.00 46.50 223 TYR A O 1
ATOM 1783 N N . ALA A 1 224 ? 54.582 -3.915 -27.760 1.00 47.06 224 ALA A N 1
ATOM 1784 C CA . ALA A 1 224 ? 55.357 -2.892 -28.413 1.00 47.06 224 ALA A CA 1
ATOM 1785 C C . ALA A 1 224 ? 54.609 -2.218 -29.569 1.00 47.06 224 ALA A C 1
ATOM 1787 O O . ALA A 1 224 ? 53.985 -2.843 -30.428 1.00 47.06 224 ALA A O 1
ATOM 1788 N N . GLN A 1 225 ? 54.773 -0.903 -29.593 1.00 49.72 225 GLN A N 1
ATOM 1789 C CA . GLN A 1 225 ? 54.404 0.024 -30.644 1.00 49.72 225 GLN A CA 1
ATOM 1790 C C . GLN A 1 225 ? 55.210 -0.284 -31.918 1.00 49.72 225 GLN A C 1
ATOM 1792 O O . GLN A 1 225 ? 56.323 0.201 -32.102 1.00 49.72 225 GLN A O 1
ATOM 1797 N N . MET A 1 226 ? 54.663 -1.109 -32.812 1.00 46.34 226 MET A N 1
ATOM 1798 C CA . MET A 1 226 ? 55.237 -1.304 -34.147 1.00 46.34 226 MET A CA 1
ATOM 1799 C C . MET A 1 226 ? 54.758 -0.189 -35.080 1.00 46.34 226 MET A C 1
ATOM 1801 O O . MET A 1 226 ? 53.613 -0.169 -35.537 1.00 46.34 226 MET A O 1
ATOM 1805 N N . HIS A 1 227 ? 55.677 0.741 -35.341 1.00 49.59 227 HIS A N 1
ATOM 1806 C CA . HIS A 1 227 ? 55.631 1.754 -36.391 1.00 49.59 227 HIS A CA 1
ATOM 1807 C C . HIS A 1 227 ? 55.103 1.190 -37.720 1.00 49.59 227 HIS A C 1
ATOM 1809 O O . HIS A 1 227 ? 55.661 0.240 -38.271 1.00 49.59 227 HIS A O 1
ATOM 1815 N N . ARG A 1 228 ? 54.091 1.845 -38.298 1.00 48.66 228 ARG A N 1
ATOM 1816 C CA . ARG A 1 228 ? 53.836 1.785 -39.741 1.00 48.66 228 ARG A CA 1
ATOM 1817 C C . ARG A 1 228 ? 54.217 3.119 -40.362 1.00 48.66 228 ARG A C 1
ATOM 1819 O O . ARG A 1 228 ? 53.459 4.080 -40.307 1.00 48.66 228 ARG A O 1
ATOM 1826 N N . SER A 1 229 ? 55.401 3.141 -40.956 1.00 47.34 229 SER A N 1
ATOM 1827 C CA . SER A 1 229 ? 55.794 4.130 -41.952 1.00 47.34 229 SER A CA 1
ATOM 1828 C C . SER A 1 229 ? 55.225 3.676 -43.298 1.00 47.34 229 SER A C 1
ATOM 1830 O O . SER A 1 229 ? 55.611 2.617 -43.794 1.00 47.34 229 SER A O 1
ATOM 1832 N N . CYS A 1 230 ? 54.315 4.448 -43.887 1.00 48.22 230 CYS A N 1
ATOM 1833 C CA . CYS A 1 230 ? 53.950 4.310 -45.296 1.00 48.22 230 CYS A CA 1
ATOM 1834 C C . CYS A 1 230 ? 54.542 5.488 -46.074 1.00 48.22 230 CYS A C 1
ATOM 1836 O O . CYS A 1 230 ? 54.448 6.632 -45.630 1.00 48.22 230 CYS A O 1
ATOM 1838 N N . LYS A 1 231 ? 55.203 5.136 -47.180 1.00 50.25 231 LYS A N 1
ATOM 1839 C CA . LYS A 1 231 ? 55.657 6.024 -48.253 1.00 50.25 231 LYS A CA 1
ATOM 1840 C C . LYS A 1 231 ? 54.474 6.626 -48.999 1.00 50.25 231 LYS A C 1
ATOM 1842 O O . LYS A 1 231 ? 53.429 5.937 -49.050 1.00 50.25 231 LYS A O 1
#

Secondary structure (DSSP, 8-state):
-------SSS--PPPHHHHHHHHHHHHHHHHHHHHHHHHHHHHHHT--HHHHHHHHHHHHHHHTTSS--SS-HHHHHHHHHHHHHHHHHHHHHHHHHT-HHHHHHHHHHHHHHHHHHHHHHHHHHHHHHHHHS-GGGS-----------S-------PPP---------PPPPP---S-PPPPPP--PPP---------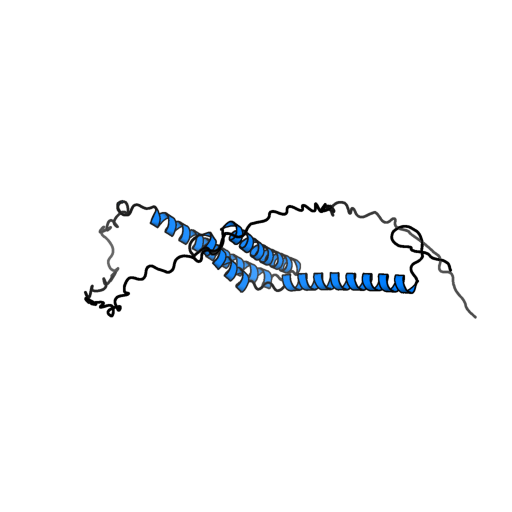--------TT--PPPPPP--------------

pLDDT: mean 75.59, std 19.59, range [40.34, 98.0]

Foldseek 3Di:
DDDDDDDDDDDDPDDVVRVVVVVVVVVVVVVVVVVVVVVVLVVLQPDPLVVLLVLLLVLLCQLLVVDDNPDDNVVSVVVNVVSVVSLVSNLVVCVVVVVVVVNVVSVVSVVVSVVSSVVSNVVSVVVVVVVVDDPVPPDDPPPPPPDDDPDDPPPPPDPPPPPDPPPDDDDDDDDPPDDDPDDDDPDDDDDPPDDDDDDDDDDPDDDPPPPDPDDDPPPPDPDDDDDDDDD

Radius of gyration: 37.25 Å; chains: 1; bounding box: 111×65×102 Å

Organism: Caenorhabditis japonica (NCBI:txid281687)

InterPro domains:
  IPR019007 Wbp11/ELF5/Saf1, N-terminal domain [PF09429] (11-81)